Protein AF-0000000083537282 (afdb_homodimer)

Solvent-accessible surface area (backbone atoms only — not comparable to full-atom values): 18555 Å² total; per-residue (Å²): 120,78,73,76,66,50,72,68,51,48,51,35,43,51,53,43,46,56,56,49,37,54,51,20,60,74,69,74,42,78,67,77,49,72,68,58,45,45,34,43,20,57,70,40,77,52,33,46,69,57,18,50,50,50,50,49,52,44,50,47,52,28,53,74,56,56,56,54,90,79,56,66,87,36,84,69,35,27,59,53,53,69,63,57,29,55,40,71,52,93,58,56,48,97,81,43,15,37,31,38,39,36,37,34,52,67,39,46,62,89,80,44,60,66,57,48,53,51,33,39,52,51,54,53,48,53,58,50,45,66,36,68,56,18,35,50,26,4,35,30,38,33,42,34,32,43,73,12,51,65,74,29,61,52,66,69,58,56,50,51,51,51,48,51,43,61,68,38,28,47,67,51,27,21,78,106,120,79,70,79,65,49,72,69,51,48,50,35,43,50,52,42,46,55,57,49,37,54,51,21,60,73,67,73,41,78,68,77,50,72,68,58,46,45,33,43,19,57,70,40,78,53,33,46,69,58,19,52,49,50,49,49,52,42,50,48,52,28,53,76,55,57,56,56,90,81,56,66,86,37,84,66,36,26,60,52,51,68,64,58,29,55,41,71,52,95,58,56,48,95,80,44,15,36,32,36,39,36,36,34,52,67,38,44,64,89,80,45,61,66,56,48,53,50,32,38,50,50,54,52,50,54,56,49,44,66,36,67,56,20,35,51,26,4,36,31,39,34,41,33,31,43,71,13,51,65,72,29,62,52,67,67,57,54,50,50,51,51,49,52,43,60,67,37,29,48,68,52,27,21,78,109

Organism: Scyliorhinus torazame (NCBI:txid75743)

pLDDT: mean 85.45, std 10.76, range [35.72, 96.06]

Sequence (352 aa):
MAAELTAEEEQATKQFLEEINKWTTQHGVSPLSWNAAVKFLMARKFDVYRAIELFYCYRDTRLKEGIVRLKPHEEPLRSELLSGKFTILSVRDPSGASIALFTAKLHQPNKTLQHVVLQALFYLLDQAIESFETQRNGLVFIYDMGGSAYTNFEYDLSKKILHLLKVGHTLFTSHAMAAELTAEEEQATKQFLEEINKWTTQHGVSPLSWNAAVKFLMARKFDVYRAIELFYCYRDTRLKEGIVRLKPHEEPLRSELLSGKFTILSVRDPSGASIALFTAKLHQPNKTLQHVVLQALFYLLDQAIESFETQRNGLVFIYDMGGSAYTNFEYDLSKKILHLLKVGHTLFTSHA

Radius of gyration: 22.57 Å; Cα contacts (8 Å, |Δi|>4): 546; chains: 2; bounding box: 44×64×50 Å

Secondary structure (DSSP, 8-state):
------HHHHHHHHHHHHHHHHHHHHHT-PPPPHHHHHHHHHHTTT-HHHHHHHHHHHHHHHHHTT-SS--TTSTTHHHHHHTSSEEEEEEE-TT--EEEEEEGGG--TTTS-HHHHHHHHHHHHHHHHHSHHHHHH-EEEEEE-TT--GGG--HHHHHHHHHHHHHHHHHHS---/------HHHHHHHHHHHHHHHHHHHHHT-PPPPHHHHHHHHHHTTT-HHHHHHHHHHHHHHHHHTT-SS--TTSTTHHHHHHTSSEEEEEEE-TT--EEEEEEGGG--TTTS-HHHHHHHHHHHHHHHHHSHHHHHH-EEEEEE-TT--GGG--HHHHHHHHHHHHHHHHHHS---

Near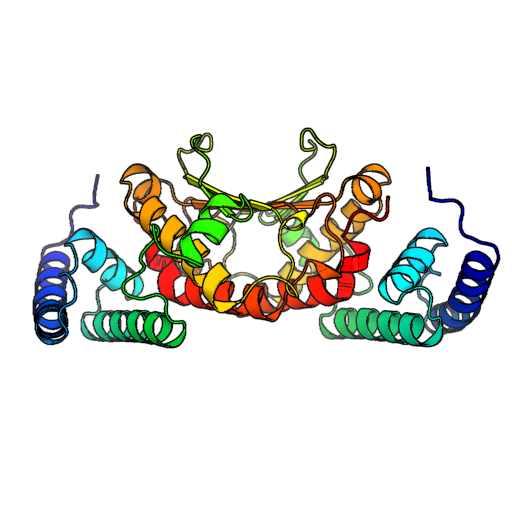est PDB structures (foldseek):
  3hx3-assembly1_A  TM=7.418E-01  e=5.927E-07  Homo sapiens
  3w67-assembly1_B  TM=7.260E-01  e=9.839E-07  Mus musculus
  1r5l-assembly1_A  TM=7.139E-01  e=5.927E-07  Homo sapiens
  1oiz-assembly2_B  TM=7.272E-01  e=1.633E-06  Homo sapiens
  6zpd-assembly1_A  TM=7.451E-01  e=1.321E-04  Homo sapiens

Structure (mmCIF, N/CA/C/O backbone):
data_AF-0000000083537282-model_v1
#
loop_
_entity.id
_entity.type
_entity.pdbx_description
1 polymer 'CRAL-TRIO domain-containing protein'
#
loop_
_atom_site.group_PDB
_atom_site.id
_atom_site.type_symbol
_atom_site.label_atom_id
_atom_site.label_alt_id
_atom_site.label_comp_id
_atom_site.label_asym_id
_atom_site.label_entity_id
_atom_site.label_seq_id
_atom_site.pdbx_PDB_ins_code
_atom_site.Cartn_x
_atom_site.Cartn_y
_atom_site.Cartn_z
_atom_site.occupancy
_atom_site.B_iso_or_equiv
_atom_site.auth_seq_id
_atom_site.auth_comp_id
_atom_site.auth_asym_id
_atom_site.auth_atom_id
_atom_site.pdbx_PDB_model_num
ATOM 1 N N . MET A 1 1 ? 5.781 -14.031 -26.156 1 35.72 1 MET A N 1
ATOM 2 C CA . MET A 1 1 ? 6.238 -15.406 -26.344 1 35.72 1 MET A CA 1
ATOM 3 C C . MET A 1 1 ? 6.992 -15.898 -25.109 1 35.72 1 MET A C 1
ATOM 5 O O . MET A 1 1 ? 7.793 -15.164 -24.531 1 35.72 1 MET A O 1
ATOM 9 N N . ALA A 1 2 ? 6.348 -16.797 -24.312 1 47.56 2 ALA A N 1
ATOM 10 C CA . ALA A 1 2 ? 6.98 -17.422 -23.156 1 47.56 2 ALA A CA 1
ATOM 11 C C . ALA A 1 2 ? 8.469 -17.656 -23.406 1 47.56 2 ALA A C 1
ATOM 13 O O . ALA A 1 2 ? 8.852 -18.219 -24.438 1 47.56 2 ALA A O 1
ATOM 14 N N . ALA A 1 3 ? 9.305 -16.859 -23.109 1 51.12 3 ALA A N 1
ATOM 15 C CA . ALA A 1 3 ? 10.695 -17.25 -23.328 1 51.12 3 ALA A CA 1
ATOM 16 C C . ALA A 1 3 ? 10.844 -18.766 -23.266 1 51.12 3 ALA A C 1
ATOM 18 O O . ALA A 1 3 ? 10.211 -19.422 -22.438 1 51.12 3 ALA A O 1
ATOM 19 N N . GLU A 1 4 ? 11.086 -19.297 -24.312 1 66.75 4 GLU A N 1
ATOM 20 C CA . GLU A 1 4 ? 11.383 -20.719 -24.484 1 66.75 4 GLU A CA 1
ATOM 21 C C . GLU A 1 4 ? 12.289 -21.234 -23.359 1 66.75 4 GLU A C 1
ATOM 23 O O . GLU A 1 4 ? 13.383 -20.703 -23.156 1 66.75 4 GLU A O 1
ATOM 28 N N . LEU A 1 5 ? 11.641 -21.844 -22.312 1 82.75 5 LEU A N 1
ATOM 29 C CA . LEU A 1 5 ? 12.406 -22.453 -21.219 1 82.75 5 LEU A CA 1
ATOM 30 C C . LEU A 1 5 ? 13.539 -23.312 -21.766 1 82.75 5 LEU A C 1
ATOM 32 O O . LEU A 1 5 ? 13.398 -23.953 -22.828 1 82.75 5 LEU A O 1
ATOM 36 N N . THR A 1 6 ? 14.664 -23.062 -21.219 1 90.5 6 THR A N 1
ATOM 37 C CA . THR A 1 6 ? 15.75 -23.984 -21.531 1 90.5 6 THR A CA 1
ATOM 38 C C . THR A 1 6 ? 15.391 -25.406 -21.109 1 90.5 6 THR A C 1
ATOM 40 O O . THR A 1 6 ? 14.406 -25.609 -20.391 1 90.5 6 THR A O 1
ATOM 43 N N . ALA A 1 7 ? 16.062 -26.312 -21.656 1 92.25 7 ALA A N 1
ATOM 44 C CA . ALA A 1 7 ? 15.844 -27.719 -21.281 1 92.25 7 ALA A CA 1
ATOM 45 C C . ALA A 1 7 ? 15.961 -27.922 -19.781 1 92.25 7 ALA A C 1
ATOM 47 O O . ALA A 1 7 ? 15.195 -28.672 -19.188 1 92.25 7 ALA A O 1
ATOM 48 N N . GLU A 1 8 ? 16.922 -27.234 -19.188 1 93.06 8 GLU A N 1
ATOM 49 C CA . GLU A 1 8 ? 17.125 -27.328 -17.734 1 93.06 8 GLU A CA 1
ATOM 50 C C . GLU A 1 8 ? 15.953 -26.734 -16.969 1 93.06 8 GLU A C 1
ATOM 52 O O . GLU A 1 8 ? 15.523 -27.297 -15.953 1 93.06 8 GLU A O 1
ATOM 57 N N . GLU A 1 9 ? 15.43 -25.719 -17.5 1 93.5 9 GLU A N 1
ATOM 58 C CA . GLU A 1 9 ? 14.297 -25.062 -16.859 1 93.5 9 GLU A CA 1
ATOM 59 C C . GLU A 1 9 ? 13.023 -25.891 -17 1 93.5 9 GLU A C 1
ATOM 61 O O . GLU A 1 9 ? 12.211 -25.938 -16.078 1 93.5 9 GLU A O 1
ATOM 66 N N . GLU A 1 10 ? 12.906 -26.5 -18.094 1 94.94 10 GLU A N 1
ATOM 67 C CA . GLU A 1 10 ? 11.766 -27.375 -18.297 1 94.94 10 GLU A CA 1
ATOM 68 C C . GLU A 1 10 ? 11.805 -28.562 -17.328 1 94.94 10 GLU A C 1
ATOM 70 O O . GLU A 1 10 ? 10.773 -28.969 -16.781 1 94.94 10 GLU A O 1
ATOM 75 N N . GLN A 1 11 ? 12.977 -29.062 -17.234 1 95.38 11 GLN A N 1
ATOM 76 C CA . GLN A 1 11 ? 13.148 -30.172 -16.312 1 95.38 11 GLN A CA 1
ATOM 77 C C . GLN A 1 11 ? 12.867 -29.75 -14.867 1 95.38 11 GLN A C 1
ATOM 79 O O . GLN A 1 11 ? 12.266 -30.516 -14.102 1 95.38 11 GLN A O 1
ATOM 84 N N . ALA A 1 12 ? 13.336 -28.688 -14.508 1 95.69 12 ALA A N 1
ATOM 85 C CA . ALA A 1 12 ? 13.07 -28.156 -13.172 1 95.69 12 ALA A CA 1
ATOM 86 C C . ALA A 1 12 ? 11.57 -27.984 -12.93 1 95.69 12 ALA A C 1
ATOM 88 O O . ALA A 1 12 ? 11.078 -28.281 -11.844 1 95.69 12 ALA A O 1
ATOM 89 N N . THR A 1 13 ? 10.891 -27.547 -13.93 1 94.94 13 THR A N 1
ATOM 90 C CA . THR A 1 13 ? 9.445 -27.344 -13.828 1 94.94 13 THR A CA 1
ATOM 91 C C . THR A 1 13 ? 8.719 -28.672 -13.617 1 94.94 13 THR A C 1
ATOM 93 O O . THR A 1 13 ? 7.801 -28.75 -12.805 1 94.94 13 THR A O 1
ATOM 96 N N . LYS A 1 14 ? 9.164 -29.625 -14.328 1 95 14 LYS A N 1
ATOM 97 C CA . LYS A 1 14 ? 8.578 -30.953 -14.18 1 95 14 LYS A CA 1
ATOM 98 C C . LYS A 1 14 ? 8.789 -31.5 -12.773 1 95 14 LYS A C 1
ATOM 100 O O . LYS A 1 14 ? 7.871 -32.062 -12.164 1 95 14 LYS A O 1
ATOM 105 N N . GLN A 1 15 ? 9.969 -31.297 -12.336 1 95.19 15 GLN A N 1
ATOM 106 C CA . GLN A 1 15 ? 10.297 -31.781 -11 1 95.19 15 GLN A CA 1
ATOM 107 C C . GLN A 1 15 ? 9.477 -31.047 -9.938 1 95.19 15 GLN A C 1
ATOM 109 O O . GLN A 1 15 ? 9 -31.656 -8.984 1 95.19 15 GLN A O 1
ATOM 114 N N . PHE A 1 16 ? 9.438 -29.781 -10.031 1 95.44 16 PHE A N 1
ATOM 115 C CA . PHE A 1 16 ? 8.641 -28.969 -9.125 1 95.44 16 PHE A CA 1
ATOM 116 C C . PHE A 1 16 ? 7.195 -29.438 -9.094 1 95.44 16 PHE A C 1
ATOM 118 O O . PHE A 1 16 ? 6.633 -29.672 -8.023 1 95.44 16 PHE A O 1
ATOM 125 N N . LEU A 1 17 ? 6.625 -29.672 -10.258 1 94.12 17 LEU A N 1
ATOM 126 C CA . LEU A 1 17 ? 5.223 -30.062 -10.367 1 94.12 17 LEU A CA 1
ATOM 127 C C . LEU A 1 17 ? 5.004 -31.469 -9.789 1 94.12 17 LEU A C 1
ATOM 129 O O . LEU A 1 17 ? 3.969 -31.719 -9.172 1 94.12 17 LEU A O 1
ATOM 133 N N . GLU A 1 18 ? 5.922 -32.281 -10.086 1 92.06 18 GLU A N 1
ATOM 134 C CA . GLU A 1 18 ? 5.816 -33.625 -9.547 1 92.06 18 GLU A CA 1
ATOM 135 C C . GLU A 1 18 ? 5.738 -33.594 -8.023 1 92.06 18 GLU A C 1
ATOM 137 O O . GLU A 1 18 ? 4.934 -34.312 -7.426 1 92.06 18 GLU A O 1
ATOM 142 N N . GLU A 1 19 ? 6.523 -32.812 -7.402 1 90.69 19 GLU A N 1
ATOM 143 C CA . GLU A 1 19 ? 6.555 -32.75 -5.945 1 90.69 19 GLU A CA 1
ATOM 144 C C . GLU A 1 19 ? 5.301 -32.062 -5.402 1 90.69 19 GLU A C 1
ATOM 146 O O . GLU A 1 19 ? 4.695 -32.562 -4.441 1 90.69 19 GLU A O 1
ATOM 151 N N . ILE A 1 20 ? 4.957 -31 -5.984 1 90.12 20 ILE A N 1
ATOM 152 C CA . ILE A 1 20 ? 3.842 -30.188 -5.496 1 90.12 20 ILE A CA 1
ATOM 153 C C . ILE A 1 20 ? 2.529 -30.938 -5.734 1 90.12 20 ILE A C 1
ATOM 155 O O . ILE A 1 20 ? 1.625 -30.891 -4.898 1 90.12 20 ILE A O 1
ATOM 159 N N . ASN A 1 21 ? 2.455 -31.578 -6.863 1 86.19 21 ASN A N 1
ATOM 160 C CA . ASN A 1 21 ? 1.202 -32.25 -7.18 1 86.19 21 ASN A CA 1
ATOM 161 C C . ASN A 1 21 ? 0.986 -33.469 -6.301 1 86.19 21 ASN A C 1
ATOM 163 O O . ASN A 1 21 ? -0.153 -33.875 -6.051 1 86.19 21 ASN A O 1
ATOM 167 N N . LYS A 1 22 ? 2.035 -34 -5.875 1 84.12 22 LYS A N 1
ATOM 168 C CA . LYS A 1 22 ? 1.894 -35.031 -4.844 1 84.12 22 LYS A CA 1
ATOM 169 C C . LYS A 1 22 ? 1.232 -34.469 -3.594 1 84.12 22 LYS A C 1
ATOM 171 O O . LYS A 1 22 ? 0.336 -35.094 -3.02 1 84.12 22 LYS A O 1
ATOM 176 N N . TRP A 1 23 ? 1.657 -33.344 -3.248 1 79.12 23 TRP A N 1
ATOM 177 C CA . TRP A 1 23 ? 1.137 -32.656 -2.068 1 79.12 23 TRP A CA 1
ATOM 178 C C . TRP A 1 23 ? -0.307 -32.219 -2.285 1 79.12 23 TRP A C 1
ATOM 180 O O . TRP A 1 23 ? -1.156 -32.406 -1.408 1 79.12 23 TRP A O 1
ATOM 190 N N . THR A 1 24 ? -0.583 -31.625 -3.438 1 78.19 24 THR A N 1
ATOM 191 C CA . THR A 1 24 ? -1.919 -31.109 -3.713 1 78.19 24 THR A CA 1
ATOM 192 C C . THR A 1 24 ? -2.941 -32.25 -3.756 1 78.19 24 THR A C 1
ATOM 194 O O . THR A 1 24 ? -4.066 -32.094 -3.279 1 78.19 24 THR A O 1
ATOM 197 N N . THR A 1 25 ? -2.596 -33.312 -4.309 1 75.75 25 THR A N 1
ATOM 198 C CA . THR A 1 25 ? -3.473 -34.469 -4.336 1 75.75 25 THR A CA 1
ATOM 199 C C . THR A 1 25 ? -3.77 -34.969 -2.924 1 75.75 25 THR A C 1
ATOM 201 O O . THR A 1 25 ? -4.922 -35.25 -2.592 1 75.75 25 THR A O 1
ATOM 204 N N . GLN A 1 26 ? -2.83 -34.938 -2.135 1 76.44 26 GLN A N 1
ATOM 205 C CA . GLN A 1 26 ? -2.98 -35.406 -0.761 1 76.44 26 GLN A CA 1
ATOM 206 C C . GLN A 1 26 ? -3.879 -34.5 0.045 1 76.44 26 GLN A C 1
ATOM 208 O O . GLN A 1 26 ? -4.59 -34.938 0.948 1 76.44 26 GLN A O 1
ATOM 213 N N . HIS A 1 27 ? -3.895 -33.281 -0.285 1 70.19 27 HIS A N 1
ATOM 214 C CA . HIS A 1 27 ? -4.609 -32.312 0.514 1 70.19 27 HIS A CA 1
ATOM 215 C C . HIS A 1 27 ? -5.891 -31.844 -0.182 1 70.19 27 HIS A C 1
ATOM 217 O O . HIS A 1 27 ? -6.566 -30.922 0.281 1 70.19 27 HIS A O 1
ATOM 223 N N . GLY A 1 28 ? -6.172 -32.469 -1.278 1 66.31 28 GLY A N 1
ATOM 224 C CA . GLY A 1 28 ? -7.422 -32.188 -1.962 1 66.31 28 GLY A CA 1
ATOM 225 C C . GLY A 1 28 ? -7.449 -30.828 -2.615 1 66.31 28 GLY A C 1
ATOM 226 O O . GLY A 1 28 ? -8.477 -30.156 -2.617 1 66.31 28 GLY A O 1
ATOM 227 N N . VAL A 1 29 ? -6.285 -30.328 -2.979 1 68.62 29 VAL A N 1
ATOM 228 C CA . VAL A 1 29 ? -6.188 -29.031 -3.652 1 68.62 29 VAL A CA 1
ATOM 229 C C . VAL A 1 29 ? -5.887 -29.25 -5.133 1 68.62 29 VAL A C 1
ATOM 231 O O . VAL A 1 29 ? -5.332 -30.281 -5.52 1 68.62 29 VAL A O 1
ATOM 234 N N . SER A 1 30 ? -6.348 -28.359 -5.941 1 71.62 30 SER A N 1
ATOM 235 C CA . SER A 1 30 ? -6.137 -28.453 -7.383 1 71.62 30 SER A CA 1
ATOM 236 C C . SER A 1 30 ? -4.652 -28.359 -7.73 1 71.62 30 SER A C 1
ATOM 238 O O . SER A 1 30 ? -3.908 -27.594 -7.109 1 71.62 30 SER A O 1
ATOM 240 N N . PRO A 1 31 ? -4.324 -29.234 -8.695 1 78.38 31 PRO A N 1
ATOM 241 C CA . PRO A 1 31 ? -2.926 -29.203 -9.133 1 78.38 31 PRO A CA 1
ATOM 242 C C . PRO A 1 31 ? -2.52 -27.828 -9.688 1 78.38 31 PRO A C 1
ATOM 244 O O . PRO A 1 31 ? -3.377 -27.062 -10.117 1 78.38 31 PRO A O 1
ATOM 247 N N . LEU A 1 32 ? -1.252 -27.547 -9.594 1 80.88 32 LEU A N 1
ATOM 248 C CA . LEU A 1 32 ? -0.715 -26.297 -10.109 1 80.88 32 LEU A CA 1
ATOM 249 C C . LEU A 1 32 ? -0.522 -26.375 -11.625 1 80.88 32 LEU A C 1
ATOM 251 O O . LEU A 1 32 ? -0.113 -27.406 -12.148 1 80.88 32 LEU A O 1
ATOM 255 N N . SER A 1 33 ? -0.884 -25.359 -12.281 1 80.25 33 SER A N 1
ATOM 256 C CA . SER A 1 33 ? -0.626 -25.297 -13.711 1 80.25 33 SER A CA 1
ATOM 257 C C . SER A 1 33 ? 0.862 -25.141 -14 1 80.25 33 SER A C 1
ATOM 259 O O . SER A 1 33 ? 1.632 -24.75 -13.117 1 80.25 33 SER A O 1
ATOM 261 N N . TRP A 1 34 ? 1.218 -25.516 -15.281 1 85.31 34 TRP A N 1
ATOM 262 C CA . TRP A 1 34 ? 2.598 -25.359 -15.727 1 85.31 34 TRP A CA 1
ATOM 263 C C . TRP A 1 34 ? 3.049 -23.906 -15.586 1 85.31 34 TRP A C 1
ATOM 265 O O . TRP A 1 34 ? 4.133 -23.641 -15.062 1 85.31 34 TRP A O 1
ATOM 275 N N . ASN A 1 35 ? 2.186 -23.031 -15.922 1 78.12 35 ASN A N 1
ATOM 276 C CA . ASN A 1 35 ? 2.525 -21.609 -15.891 1 78.12 35 ASN A CA 1
ATOM 277 C C . ASN A 1 35 ? 2.717 -21.109 -14.461 1 78.12 35 ASN A C 1
ATOM 279 O O . ASN A 1 35 ? 3.621 -20.328 -14.188 1 78.12 35 ASN A O 1
ATOM 283 N N . ALA A 1 36 ? 1.892 -21.547 -13.633 1 78.94 36 ALA A N 1
ATOM 284 C CA . ALA A 1 36 ? 2.031 -21.172 -12.227 1 78.94 36 ALA A CA 1
ATOM 285 C C . ALA A 1 36 ? 3.336 -21.703 -11.648 1 78.94 36 ALA A C 1
ATOM 287 O O . ALA A 1 36 ? 4.023 -21 -10.898 1 78.94 36 ALA A O 1
ATOM 288 N N . ALA A 1 37 ? 3.596 -22.875 -12.031 1 86.75 37 ALA A N 1
ATOM 289 C CA . ALA A 1 37 ? 4.832 -23.5 -11.562 1 86.75 37 ALA A CA 1
ATOM 290 C C . ALA A 1 37 ? 6.051 -22.703 -12.008 1 86.75 37 ALA A C 1
ATOM 292 O O . ALA A 1 37 ? 6.961 -22.453 -11.211 1 86.75 37 ALA A O 1
ATOM 293 N N . VAL A 1 38 ? 6.012 -22.312 -13.203 1 84.12 38 VAL A N 1
ATOM 294 C CA . VAL A 1 38 ? 7.129 -21.562 -13.773 1 84.12 38 VAL A CA 1
ATOM 295 C C . VAL A 1 38 ? 7.316 -20.25 -13.016 1 84.12 38 VAL A C 1
ATOM 297 O O . VAL A 1 38 ? 8.445 -19.812 -12.797 1 84.12 38 VAL A O 1
ATOM 300 N N . LYS A 1 39 ? 6.332 -19.719 -12.523 1 78.06 39 LYS A N 1
ATOM 301 C CA . LYS A 1 39 ? 6.418 -18.453 -11.805 1 78.06 39 LYS A CA 1
ATOM 302 C C . LYS A 1 39 ? 7.133 -18.625 -10.469 1 78.06 39 LYS A C 1
ATOM 304 O O . LYS A 1 39 ? 7.965 -17.797 -10.086 1 78.06 39 LYS A O 1
ATOM 309 N N . PHE A 1 40 ? 6.789 -19.625 -9.797 1 83.19 40 PHE A N 1
ATOM 310 C CA . PHE A 1 40 ? 7.473 -19.906 -8.539 1 83.19 40 PHE A CA 1
ATOM 311 C C . PHE A 1 40 ? 8.953 -20.188 -8.773 1 83.19 40 PHE A C 1
ATOM 313 O O . PHE A 1 40 ? 9.797 -19.75 -7.992 1 83.19 40 PHE A O 1
ATOM 320 N N . LEU A 1 41 ? 9.172 -20.875 -9.859 1 87.12 41 LEU A N 1
ATOM 321 C CA . LEU A 1 41 ? 10.555 -21.25 -10.156 1 87.12 41 LEU A CA 1
ATOM 322 C C . LEU A 1 41 ? 11.352 -20.016 -10.578 1 87.12 41 LEU A C 1
ATOM 324 O O . LEU A 1 41 ? 12.508 -19.844 -10.164 1 87.12 41 LEU A O 1
ATOM 328 N N . MET A 1 42 ? 10.766 -19.219 -11.281 1 80.75 42 MET A N 1
ATOM 329 C CA . MET A 1 42 ? 11.438 -18 -11.734 1 80.75 42 MET A CA 1
ATOM 330 C C . MET A 1 42 ? 11.812 -17.109 -10.555 1 80.75 42 MET A C 1
ATOM 332 O O . MET A 1 42 ? 12.859 -16.469 -10.562 1 80.75 42 MET A O 1
ATOM 336 N N . ALA A 1 43 ? 10.938 -17.109 -9.625 1 76.94 43 ALA A N 1
ATOM 337 C CA . ALA A 1 43 ? 11.156 -16.281 -8.438 1 76.94 43 ALA A CA 1
ATOM 338 C C . ALA A 1 43 ? 12.383 -16.75 -7.664 1 76.94 43 ALA A C 1
ATOM 340 O O . ALA A 1 43 ? 12.938 -16 -6.859 1 76.94 43 ALA A O 1
ATOM 341 N N . ARG A 1 44 ? 12.711 -17.938 -7.902 1 80.81 44 ARG A N 1
ATOM 342 C CA . ARG A 1 44 ? 13.852 -18.516 -7.188 1 80.81 44 ARG A CA 1
ATOM 343 C C . ARG A 1 44 ? 14.914 -19 -8.164 1 80.81 44 ARG A C 1
ATOM 345 O O . ARG A 1 44 ? 15.586 -20 -7.898 1 80.81 44 ARG A O 1
ATOM 352 N N . LYS A 1 45 ? 14.945 -18.297 -9.32 1 82.81 45 LYS A N 1
ATOM 353 C CA . LYS A 1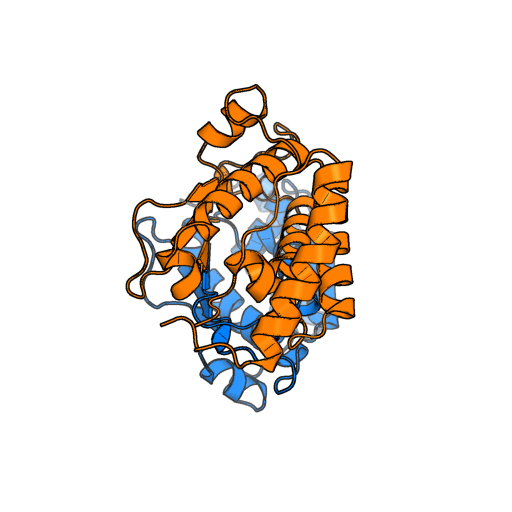 45 ? 15.953 -18.578 -10.344 1 82.81 45 LYS A CA 1
ATOM 354 C C . LYS A 1 45 ? 15.961 -20.047 -10.719 1 82.81 45 LYS A C 1
ATOM 356 O O . LYS A 1 45 ? 17.031 -20.641 -10.898 1 82.81 45 LYS A O 1
ATOM 361 N N . PHE A 1 46 ? 14.875 -20.719 -10.609 1 90.44 46 PHE A N 1
ATOM 362 C CA . PHE A 1 46 ? 14.594 -22.094 -11.023 1 90.44 46 PHE A CA 1
ATOM 363 C C . PHE A 1 46 ? 15.297 -23.078 -10.109 1 90.44 46 PHE A C 1
ATOM 365 O O . PHE A 1 46 ? 15.625 -24.203 -10.531 1 90.44 46 PHE A O 1
ATOM 372 N N . ASP A 1 47 ? 15.547 -22.641 -8.945 1 92.5 47 ASP A N 1
ATOM 373 C CA . ASP A 1 47 ? 15.914 -23.578 -7.883 1 92.5 47 ASP A CA 1
ATOM 374 C C . ASP A 1 47 ? 14.68 -24.312 -7.355 1 92.5 47 ASP A C 1
ATOM 376 O O . ASP A 1 47 ? 13.859 -23.719 -6.641 1 92.5 47 ASP A O 1
ATOM 380 N N . VAL A 1 48 ? 14.633 -25.594 -7.609 1 94.88 48 VAL A N 1
ATOM 381 C CA . VAL A 1 48 ? 13.43 -26.359 -7.348 1 94.88 48 VAL A CA 1
ATOM 382 C C . VAL A 1 48 ? 13.141 -26.391 -5.852 1 94.88 48 VAL A C 1
ATOM 384 O O . VAL A 1 48 ? 12 -26.172 -5.426 1 94.88 48 VAL A O 1
ATOM 387 N N . TYR A 1 49 ? 14.102 -26.578 -5.051 1 94 49 TYR A N 1
ATOM 388 C CA . TYR A 1 49 ? 13.922 -26.672 -3.604 1 94 49 TYR A CA 1
ATOM 389 C C . TYR A 1 49 ? 13.422 -25.359 -3.035 1 94 49 TYR A C 1
ATOM 391 O O . TYR A 1 49 ? 12.477 -25.328 -2.242 1 94 49 TYR A O 1
ATOM 399 N N . ARG A 1 50 ? 13.984 -24.312 -3.488 1 90.38 50 ARG A N 1
ATOM 400 C CA . ARG A 1 50 ? 13.578 -22.984 -3.004 1 90.38 50 ARG A CA 1
ATOM 401 C C . ARG A 1 50 ? 12.18 -22.625 -3.496 1 90.38 50 ARG A C 1
ATOM 403 O O . ARG A 1 50 ? 11.414 -21.969 -2.787 1 90.38 50 ARG A O 1
ATOM 410 N N . ALA A 1 51 ? 11.969 -23.047 -4.668 1 90 51 ALA A N 1
ATOM 411 C CA . ALA A 1 51 ? 10.648 -22.797 -5.223 1 90 51 ALA A CA 1
ATOM 412 C C . ALA A 1 51 ? 9.57 -23.562 -4.461 1 90 51 ALA A C 1
ATOM 414 O O . ALA A 1 51 ? 8.477 -23.047 -4.234 1 90 51 ALA A O 1
ATOM 415 N N . ILE A 1 52 ? 9.898 -24.75 -4.082 1 91.06 52 ILE A N 1
ATOM 416 C CA . ILE A 1 52 ? 8.969 -25.562 -3.303 1 91.06 52 ILE A CA 1
ATOM 417 C C . ILE A 1 52 ? 8.711 -24.906 -1.951 1 91.06 52 ILE A C 1
ATOM 419 O O . ILE A 1 52 ? 7.57 -24.797 -1.506 1 91.06 52 ILE A O 1
ATOM 423 N N . GLU A 1 53 ? 9.703 -24.406 -1.392 1 89.94 53 GLU A N 1
ATOM 424 C CA . GLU A 1 53 ? 9.57 -23.703 -0.118 1 89.94 53 GLU A CA 1
ATOM 425 C C . GLU A 1 53 ? 8.688 -22.469 -0.26 1 89.94 53 GLU A C 1
ATOM 427 O O . GLU A 1 53 ? 7.863 -22.188 0.613 1 89.94 53 GLU A O 1
ATOM 432 N N . LEU A 1 54 ? 8.969 -21.797 -1.322 1 84.5 54 LEU A N 1
ATOM 433 C CA . LEU A 1 54 ? 8.172 -20.594 -1.577 1 84.5 54 LEU A CA 1
ATOM 434 C C . LEU A 1 54 ? 6.699 -20.953 -1.737 1 84.5 54 LEU A C 1
ATOM 436 O O . LEU A 1 54 ? 5.824 -20.25 -1.221 1 84.5 54 LEU A O 1
ATOM 440 N N . PHE A 1 55 ? 6.449 -22.016 -2.381 1 86.44 55 PHE A N 1
ATOM 441 C CA . PHE A 1 55 ? 5.074 -22.453 -2.59 1 86.44 55 PHE A CA 1
ATOM 442 C C . PHE A 1 55 ? 4.406 -22.797 -1.263 1 86.44 55 PHE A C 1
ATOM 444 O O . PHE A 1 55 ? 3.27 -22.391 -1.014 1 86.44 55 PHE A O 1
ATOM 451 N N . TYR A 1 56 ? 5.078 -23.453 -0.464 1 86.69 56 TYR A N 1
ATOM 452 C CA . TYR A 1 56 ? 4.512 -23.828 0.827 1 86.69 56 TYR A CA 1
ATOM 453 C C . TYR A 1 56 ? 4.27 -22.594 1.694 1 86.69 56 TYR A C 1
ATOM 455 O O . TYR A 1 56 ? 3.26 -22.516 2.396 1 86.69 56 TYR A O 1
ATOM 463 N N . CYS A 1 57 ? 5.211 -21.734 1.678 1 84.38 57 CYS A N 1
ATOM 464 C CA . CYS A 1 57 ? 5.039 -20.484 2.416 1 84.38 57 CYS A CA 1
ATOM 465 C C . CYS A 1 57 ? 3.812 -19.719 1.926 1 84.38 57 CYS A C 1
ATOM 467 O O . CYS A 1 57 ? 3.027 -19.219 2.73 1 84.38 57 CYS A O 1
ATOM 469 N N . TYR A 1 58 ? 3.752 -19.719 0.727 1 82.5 58 TYR A N 1
ATOM 470 C CA . TYR A 1 58 ? 2.613 -19.062 0.098 1 82.5 58 TYR A CA 1
ATOM 471 C C . TYR A 1 58 ? 1.303 -19.719 0.523 1 82.5 58 TYR A C 1
ATOM 473 O O . TYR A 1 58 ? 0.366 -19.031 0.937 1 82.5 58 TYR A O 1
ATOM 481 N N . ARG A 1 59 ? 1.272 -20.938 0.463 1 83.62 59 ARG A N 1
ATOM 482 C CA . ARG A 1 59 ? 0.062 -21.672 0.812 1 83.62 59 ARG A CA 1
ATOM 483 C C . ARG A 1 59 ? -0.247 -21.547 2.299 1 83.62 59 ARG A C 1
ATOM 485 O O . ARG A 1 59 ? -1.408 -21.406 2.688 1 83.62 59 ARG A O 1
ATOM 492 N N . ASP A 1 60 ? 0.742 -21.625 3.076 1 86.19 60 ASP A N 1
ATOM 493 C CA . ASP A 1 60 ? 0.567 -21.5 4.52 1 86.19 60 ASP A CA 1
ATOM 494 C C . ASP A 1 60 ? -0.008 -20.141 4.891 1 86.19 60 ASP A C 1
ATOM 496 O O . ASP A 1 60 ? -0.872 -20.031 5.762 1 86.19 60 ASP A O 1
ATOM 500 N N . THR A 1 61 ? 0.523 -19.156 4.301 1 83.88 61 THR A N 1
ATOM 501 C CA . THR A 1 61 ? 0.041 -17.812 4.57 1 83.88 61 THR A CA 1
ATOM 502 C C . THR A 1 61 ? -1.429 -17.672 4.184 1 83.88 61 THR A C 1
ATOM 504 O O . THR A 1 61 ? -2.215 -17.062 4.91 1 83.88 61 THR A O 1
ATOM 507 N N . ARG A 1 62 ? -1.774 -18.219 3.109 1 85.5 62 ARG A N 1
ATOM 508 C CA . ARG A 1 62 ? -3.166 -18.188 2.672 1 85.5 62 ARG A CA 1
ATOM 509 C C . ARG A 1 62 ? -4.062 -18.953 3.639 1 85.5 62 ARG A C 1
ATOM 511 O O . ARG A 1 62 ? -5.172 -18.516 3.947 1 85.5 62 ARG A O 1
ATOM 518 N N . LEU A 1 63 ? -3.512 -20.031 4.094 1 86.44 63 LEU A N 1
ATOM 519 C CA . LEU A 1 63 ? -4.262 -20.844 5.055 1 86.44 63 LEU A CA 1
ATOM 520 C C . LEU A 1 63 ? -4.453 -20.078 6.363 1 86.44 63 LEU A C 1
ATOM 522 O O . LEU A 1 63 ? -5.555 -20.047 6.914 1 86.44 63 LEU A O 1
ATOM 526 N N . LYS A 1 64 ? -3.439 -19.484 6.777 1 87.56 64 LYS A N 1
ATOM 527 C CA . LYS A 1 64 ? -3.477 -18.719 8.023 1 87.56 64 LYS A CA 1
ATOM 528 C C . LYS A 1 64 ? -4.484 -17.578 7.938 1 87.56 64 LYS A C 1
ATOM 530 O O . LYS A 1 64 ? -5.164 -17.281 8.922 1 87.56 64 LYS A O 1
ATOM 535 N N . GLU A 1 65 ? -4.602 -17.031 6.781 1 85.81 65 GLU A N 1
ATOM 536 C CA . GLU A 1 65 ? -5.484 -15.875 6.605 1 85.81 65 GLU A CA 1
ATOM 537 C C . GLU A 1 65 ? -6.871 -16.312 6.141 1 85.81 65 GLU A C 1
ATOM 539 O O . GLU A 1 65 ? -7.75 -15.469 5.93 1 85.81 65 GLU A O 1
ATOM 544 N N . GLY A 1 66 ? -6.988 -17.594 5.992 1 85.69 66 GLY A N 1
ATOM 545 C CA . GLY A 1 66 ? -8.281 -18.125 5.602 1 85.69 66 GLY A CA 1
ATOM 546 C C . GLY A 1 66 ? -8.617 -17.875 4.145 1 85.69 66 GLY A C 1
ATOM 547 O O . GLY A 1 66 ? -9.789 -17.766 3.777 1 85.69 66 GLY A O 1
ATOM 548 N N . ILE A 1 67 ? -7.652 -17.656 3.35 1 88.44 67 ILE A N 1
ATOM 549 C CA . ILE A 1 67 ? -7.84 -17.422 1.923 1 88.44 67 ILE A CA 1
ATOM 550 C C . ILE A 1 67 ? -7.766 -18.75 1.169 1 88.44 67 ILE A C 1
ATOM 552 O O . ILE A 1 67 ? -6.906 -18.938 0.302 1 88.44 67 ILE A O 1
ATOM 556 N N . VAL A 1 68 ? -8.523 -19.672 1.583 1 83 68 VAL A N 1
ATOM 557 C CA . VAL A 1 68 ? -8.617 -20.984 0.968 1 83 68 VAL A CA 1
ATOM 558 C C . VAL A 1 68 ? -10.086 -21.359 0.748 1 83 68 VAL A C 1
ATOM 560 O O . VAL A 1 68 ? -10.945 -21.016 1.566 1 83 68 VAL A O 1
ATOM 563 N N . ARG A 1 69 ? -10.422 -22.078 -0.356 1 82.31 69 ARG A N 1
ATOM 564 C CA . ARG A 1 69 ? -11.758 -22.562 -0.67 1 82.31 69 ARG A CA 1
ATOM 565 C C . ARG A 1 69 ? -12.797 -21.453 -0.523 1 82.31 69 ARG A C 1
ATOM 567 O O . ARG A 1 69 ? -13.789 -21.625 0.188 1 82.31 69 ARG A O 1
ATOM 574 N N . LEU A 1 70 ? -12.5 -20.375 -1.224 1 89.06 70 LEU A N 1
ATOM 575 C CA . LEU A 1 70 ? -13.375 -19.219 -1.138 1 89.06 70 LEU A CA 1
ATOM 576 C C . LEU A 1 70 ? -14.672 -19.453 -1.913 1 89.06 70 LEU A C 1
ATOM 578 O O . LEU A 1 70 ? -14.641 -19.938 -3.049 1 89.06 70 LEU A O 1
ATOM 582 N N . LYS A 1 71 ? -15.797 -19.234 -1.211 1 92.44 71 LYS A N 1
ATOM 583 C CA . LYS A 1 71 ? -17.109 -19.344 -1.829 1 92.44 71 LYS A CA 1
ATOM 584 C C . LYS A 1 71 ? -17.734 -17.969 -2.07 1 92.44 71 LYS A C 1
ATOM 586 O O . LYS A 1 71 ? -18.422 -17.438 -1.204 1 92.44 71 LYS A O 1
ATOM 591 N N . PRO A 1 72 ? -17.531 -17.406 -3.268 1 92.5 72 PRO A N 1
ATOM 592 C CA . PRO A 1 72 ? -17.922 -16.016 -3.562 1 92.5 72 PRO A CA 1
ATOM 593 C C . PRO A 1 72 ? -19.438 -15.805 -3.523 1 92.5 72 PRO A C 1
ATOM 595 O O . PRO A 1 72 ? -19.906 -14.672 -3.41 1 92.5 72 PRO A O 1
ATOM 598 N N . HIS A 1 73 ? -20.188 -16.891 -3.561 1 95.06 73 HIS A N 1
ATOM 599 C CA . HIS A 1 73 ? -21.641 -16.766 -3.586 1 95.06 73 HIS A CA 1
ATOM 600 C C . HIS A 1 73 ? -22.219 -16.859 -2.182 1 95.06 73 HIS A C 1
ATOM 602 O O . HIS A 1 73 ? -23.422 -16.656 -1.989 1 95.06 73 HIS A O 1
ATOM 608 N N . GLU A 1 74 ? -21.406 -17.094 -1.204 1 95.69 74 GLU A N 1
ATOM 609 C CA . GLU A 1 74 ? -21.859 -17.234 0.175 1 95.69 74 GLU A CA 1
ATOM 610 C C . GLU A 1 74 ? -21.5 -16.016 1.007 1 95.69 74 GLU A C 1
ATOM 612 O O . GLU A 1 74 ? -20.484 -15.352 0.746 1 95.69 74 GLU A O 1
ATOM 617 N N . GLU A 1 75 ? -22.406 -15.828 1.997 1 94.44 75 GLU A N 1
ATOM 618 C CA . GLU A 1 75 ? -22.109 -14.758 2.947 1 94.44 75 GLU A CA 1
ATOM 619 C C . GLU A 1 75 ? -21.078 -15.195 3.975 1 94.44 75 GLU A C 1
ATOM 621 O O . GLU A 1 75 ? -21 -16.375 4.316 1 94.44 75 GLU A O 1
ATOM 626 N N . PRO A 1 76 ? -20.234 -14.227 4.312 1 95.19 76 PRO A N 1
ATOM 627 C CA . PRO A 1 76 ? -20.219 -12.773 4.133 1 95.19 76 PRO A CA 1
ATOM 628 C C . PRO A 1 76 ? -19.375 -12.336 2.939 1 95.19 76 PRO A C 1
ATOM 630 O O . PRO A 1 76 ? -19.344 -11.141 2.613 1 95.19 76 PRO A O 1
ATOM 633 N N . LEU A 1 77 ? -18.812 -13.273 2.318 1 95.12 77 LEU A N 1
ATOM 634 C CA . LEU A 1 77 ? -17.906 -12.961 1.218 1 95.12 77 LEU A CA 1
ATOM 635 C C . LEU A 1 77 ? -18.656 -12.344 0.05 1 95.12 77 LEU A C 1
ATOM 637 O O . LEU A 1 77 ? -18.188 -11.383 -0.563 1 95.12 77 LEU A O 1
ATOM 641 N N . ARG A 1 78 ? -19.75 -12.805 -0.199 1 96.06 78 ARG A N 1
ATOM 642 C CA . ARG A 1 78 ? -20.562 -12.305 -1.307 1 96.06 78 ARG A CA 1
ATOM 643 C C . ARG A 1 78 ? -20.828 -10.812 -1.167 1 96.06 78 ARG A C 1
ATOM 645 O O . ARG A 1 78 ? -20.609 -10.047 -2.107 1 96.06 78 ARG A O 1
ATOM 652 N N . SER A 1 79 ? -21.297 -10.367 -0.013 1 95.75 79 SER A N 1
ATOM 653 C CA . SER A 1 79 ? -21.609 -8.961 0.237 1 95.75 79 SER A CA 1
ATOM 654 C C . SER A 1 79 ? -20.359 -8.102 0.127 1 95.75 79 SER A C 1
ATOM 656 O O . SER A 1 79 ? -20.406 -6.977 -0.37 1 95.75 79 SER A O 1
ATOM 658 N N . GLU A 1 80 ? -19.25 -8.625 0.583 1 95.81 80 GLU A N 1
ATOM 659 C CA . GLU A 1 80 ? -18 -7.891 0.49 1 95.81 80 GLU A CA 1
ATOM 660 C C . GLU A 1 80 ? -17.578 -7.695 -0.964 1 95.81 80 GLU A C 1
ATOM 662 O O . GLU A 1 80 ? -17.156 -6.605 -1.35 1 95.81 80 GLU A O 1
ATOM 667 N N . LEU A 1 81 ? -17.828 -8.727 -1.716 1 95.19 81 LEU A N 1
ATOM 668 C CA . LEU A 1 81 ? -17.453 -8.672 -3.127 1 95.19 81 LEU A CA 1
ATOM 669 C C . LEU A 1 81 ? -18.328 -7.668 -3.875 1 95.19 81 LEU A C 1
ATOM 671 O O . LEU A 1 81 ? -17.859 -7.016 -4.816 1 95.19 81 LEU A O 1
ATOM 675 N N . LEU A 1 82 ? -19.516 -7.516 -3.404 1 95.31 82 LEU A N 1
ATOM 676 C CA . LEU A 1 82 ? -20.484 -6.652 -4.086 1 95.31 82 LEU A CA 1
ATOM 677 C C . LEU A 1 82 ? -20.406 -5.23 -3.543 1 95.31 82 LEU A C 1
ATOM 679 O O . LEU A 1 82 ? -21.016 -4.316 -4.102 1 95.31 82 LEU A O 1
ATOM 683 N N . SER A 1 83 ? -19.641 -4.941 -2.531 1 94.69 83 SER A N 1
ATOM 684 C CA . SER A 1 83 ? -19.578 -3.645 -1.867 1 94.69 83 SER A CA 1
ATOM 685 C C . SER A 1 83 ? -18.953 -2.588 -2.771 1 94.69 83 SER A C 1
ATOM 687 O O . SER A 1 83 ? -19.156 -1.39 -2.574 1 94.69 83 SER A O 1
ATOM 689 N N . GLY A 1 84 ? -18.094 -3.092 -3.705 1 93.56 84 GLY A N 1
ATOM 690 C CA . GLY A 1 84 ? -17.406 -2.152 -4.578 1 93.56 84 GLY A CA 1
ATOM 691 C C . GLY A 1 84 ? -16.156 -1.554 -3.951 1 93.56 84 GLY A C 1
ATOM 692 O O . GLY A 1 84 ? -15.477 -0.736 -4.574 1 93.56 84 GLY A O 1
ATOM 693 N N . LYS A 1 85 ? -15.828 -1.958 -2.75 1 94.44 85 LYS A N 1
ATOM 694 C CA . LYS A 1 85 ? -14.641 -1.486 -2.051 1 94.44 85 LYS A CA 1
ATOM 695 C C . LYS A 1 85 ? -13.375 -1.806 -2.842 1 94.44 85 LYS A C 1
ATOM 697 O O . LYS A 1 85 ? -12.477 -0.969 -2.949 1 94.44 85 LYS A O 1
ATOM 702 N N . PHE A 1 86 ? -13.375 -3.035 -3.252 1 95 86 PHE A N 1
ATOM 703 C CA . PHE A 1 86 ? -12.289 -3.494 -4.102 1 95 86 PHE A CA 1
ATOM 704 C C . PHE A 1 86 ? -12.82 -4.039 -5.422 1 95 86 PHE A C 1
ATOM 706 O O . PHE A 1 86 ? -13.727 -4.875 -5.43 1 95 86 PHE A O 1
ATOM 713 N N . THR A 1 87 ? -12.227 -3.555 -6.523 1 95.19 87 THR A N 1
ATOM 714 C CA . THR A 1 87 ? -12.734 -3.98 -7.824 1 95.19 87 THR A CA 1
ATOM 715 C C . THR A 1 87 ? -11.594 -4.102 -8.836 1 95.19 87 THR A C 1
ATOM 717 O O . THR A 1 87 ? -10.633 -3.34 -8.781 1 95.19 87 THR A O 1
ATOM 720 N N . ILE A 1 88 ? -11.711 -5.082 -9.641 1 94.62 88 ILE A N 1
ATOM 721 C CA . ILE A 1 88 ? -10.906 -5.152 -10.852 1 94.62 88 ILE A CA 1
ATOM 722 C C . ILE A 1 88 ? -11.664 -4.504 -12.008 1 94.62 88 ILE A C 1
ATOM 724 O O . ILE A 1 88 ? -12.727 -4.98 -12.406 1 94.62 88 ILE A O 1
ATOM 728 N N . LEU A 1 89 ? -11.078 -3.441 -12.469 1 94.44 89 LEU A N 1
ATOM 729 C CA . LEU A 1 89 ? -11.781 -2.705 -13.516 1 94.44 89 LEU A CA 1
ATOM 730 C C . LEU A 1 89 ? -11.836 -3.512 -14.805 1 94.44 89 LEU A C 1
ATOM 732 O O . LEU A 1 89 ? -10.945 -4.316 -15.078 1 94.44 89 LEU A O 1
ATOM 736 N N . SER A 1 90 ? -12.875 -3.293 -15.57 1 92.5 90 SER A N 1
ATOM 737 C CA . SER A 1 90 ? -13.047 -4 -16.844 1 92.5 90 SER A CA 1
ATOM 738 C C . SER A 1 90 ? -12.109 -3.445 -17.906 1 92.5 90 SER A C 1
ATOM 740 O O . SER A 1 90 ? -11.852 -4.105 -18.922 1 92.5 90 SER A O 1
ATOM 742 N N . VAL A 1 91 ? -11.633 -2.301 -17.703 1 92.56 91 VAL A N 1
ATOM 743 C CA . VAL A 1 91 ? -10.711 -1.668 -18.641 1 92.56 91 VAL A CA 1
ATOM 744 C C . VAL A 1 91 ? -9.273 -1.877 -18.172 1 92.56 91 VAL A C 1
ATOM 746 O O . VAL A 1 91 ? -9.023 -2.107 -16.984 1 92.56 91 VAL A O 1
ATOM 749 N N . ARG A 1 92 ? -8.422 -1.865 -19.125 1 92.56 92 ARG A N 1
ATOM 750 C CA . ARG A 1 92 ? -7 -2.018 -18.859 1 92.56 92 ARG A CA 1
ATOM 751 C C . ARG A 1 92 ? -6.246 -0.72 -19.125 1 92.56 92 ARG A C 1
ATOM 753 O O . ARG A 1 92 ? -6.777 0.187 -19.781 1 92.56 92 ARG A O 1
ATOM 760 N N . ASP A 1 93 ? -5.168 -0.602 -18.453 1 91.25 93 ASP A N 1
ATOM 761 C CA . ASP A 1 93 ? -4.344 0.567 -18.75 1 91.25 93 ASP A CA 1
ATOM 762 C C . ASP A 1 93 ? -3.771 0.491 -20.172 1 91.25 93 ASP A C 1
ATOM 764 O O . ASP A 1 93 ? -3.861 -0.547 -20.828 1 91.25 93 ASP A O 1
ATOM 768 N N . PRO A 1 94 ? -3.205 1.576 -20.703 1 89.31 94 PRO A N 1
ATOM 769 C CA . PRO A 1 94 ? -2.695 1.592 -22.078 1 89.31 94 PRO A CA 1
ATOM 770 C C . PRO A 1 94 ? -1.656 0.503 -22.344 1 89.31 94 PRO A C 1
ATOM 772 O O . PRO A 1 94 ? -1.513 0.037 -23.469 1 89.31 94 PRO A O 1
ATOM 775 N N . SER A 1 95 ? -0.991 0.066 -21.391 1 88.81 95 SER A N 1
ATOM 776 C CA . SER A 1 95 ? 0.018 -0.976 -21.547 1 88.81 95 SER A CA 1
ATOM 777 C C . SER A 1 95 ? -0.611 -2.365 -21.531 1 88.81 95 SER A C 1
ATOM 779 O O . SER A 1 95 ? 0.053 -3.359 -21.828 1 88.81 95 SER A O 1
ATOM 781 N N . GLY A 1 96 ? -1.885 -2.432 -21.125 1 90.25 96 GLY A N 1
ATOM 782 C CA . GLY A 1 96 ? -2.58 -3.707 -21.062 1 90.25 96 GLY A CA 1
ATOM 783 C C . GLY A 1 96 ? -2.633 -4.301 -19.672 1 90.25 96 GLY A C 1
ATOM 784 O O . GLY A 1 96 ? -3.166 -5.395 -19.469 1 90.25 96 GLY A O 1
ATOM 785 N N . ALA A 1 97 ? -2.15 -3.613 -18.734 1 90.62 97 ALA A N 1
ATOM 786 C CA . ALA A 1 97 ? -2.148 -4.09 -17.359 1 90.62 97 ALA A CA 1
ATOM 787 C C . ALA A 1 97 ? -3.553 -4.051 -16.766 1 90.62 97 ALA A C 1
ATOM 789 O O . ALA A 1 97 ? -4.367 -3.205 -17.141 1 90.62 97 ALA A O 1
ATOM 790 N N . SER A 1 98 ? -3.807 -5.023 -15.953 1 92.12 98 SER A N 1
ATOM 791 C CA . SER A 1 98 ? -5.059 -5.012 -15.211 1 92.12 98 SER A CA 1
ATOM 792 C C . SER A 1 98 ? -5.059 -3.924 -14.141 1 92.12 98 SER A C 1
ATOM 794 O O . SER A 1 98 ? -4.012 -3.605 -13.57 1 92.12 98 SER A O 1
ATOM 796 N N . ILE A 1 99 ? -6.203 -3.373 -13.906 1 95.06 99 ILE A N 1
ATOM 797 C CA . ILE A 1 99 ? -6.297 -2.285 -12.945 1 95.06 99 ILE A CA 1
ATOM 798 C C . ILE A 1 99 ? -7.121 -2.734 -11.742 1 95.06 99 ILE A C 1
ATOM 800 O O . ILE A 1 99 ? -8.281 -3.115 -11.883 1 95.06 99 ILE A O 1
ATOM 804 N N . ALA A 1 100 ? -6.504 -2.781 -10.609 1 94.75 100 ALA A N 1
ATOM 805 C CA . ALA A 1 100 ? -7.168 -3.055 -9.336 1 94.75 100 ALA A CA 1
ATOM 806 C C . ALA A 1 100 ? -7.41 -1.766 -8.555 1 94.75 100 ALA A C 1
ATOM 808 O O . ALA A 1 100 ? -6.484 -0.989 -8.32 1 94.75 100 ALA A O 1
ATOM 809 N N . LEU A 1 101 ? -8.656 -1.531 -8.188 1 95.88 101 LEU A N 1
ATOM 810 C CA . LEU A 1 101 ? -9.055 -0.289 -7.535 1 95.88 101 LEU A CA 1
ATOM 811 C C . LEU A 1 101 ? -9.586 -0.56 -6.129 1 95.88 101 LEU A C 1
ATOM 813 O O . LEU A 1 101 ? -10.477 -1.39 -5.949 1 95.88 101 LEU A O 1
ATOM 817 N N . PHE A 1 102 ? -8.984 0.03 -5.145 1 95.44 102 PHE A N 1
ATOM 818 C CA . PHE A 1 102 ? -9.477 0.042 -3.771 1 95.44 102 PHE A CA 1
ATOM 819 C C . PHE A 1 102 ? -10.055 1.408 -3.416 1 95.44 102 PHE A C 1
ATOM 821 O O . PHE A 1 102 ? -9.336 2.41 -3.424 1 95.44 102 PHE A O 1
ATOM 828 N N . THR A 1 103 ? -11.312 1.464 -3.115 1 94.56 103 THR A N 1
ATOM 829 C CA . THR A 1 103 ? -11.984 2.701 -2.732 1 94.56 103 THR A CA 1
ATOM 830 C C . THR A 1 103 ? -12.055 2.834 -1.215 1 94.56 103 THR A C 1
ATOM 832 O O . THR A 1 103 ? -12.953 2.279 -0.579 1 94.56 103 THR A O 1
ATOM 835 N N . ALA A 1 104 ? -11.242 3.646 -0.671 1 91.31 104 ALA A N 1
ATOM 836 C CA . ALA A 1 104 ? -11 3.709 0.769 1 91.31 104 ALA A CA 1
ATOM 837 C C . ALA A 1 104 ? -12.258 4.164 1.513 1 91.31 104 ALA A C 1
ATOM 839 O O . ALA A 1 104 ? -12.555 3.662 2.6 1 91.31 104 ALA A O 1
ATOM 840 N N . LYS A 1 105 ? -12.992 5.141 0.937 1 90.94 105 LYS A N 1
ATOM 841 C CA . LYS A 1 105 ? -14.133 5.715 1.634 1 90.94 105 LYS A CA 1
ATOM 842 C C . LYS A 1 105 ? -15.203 4.66 1.897 1 90.94 105 LYS A C 1
ATOM 844 O O . LYS A 1 105 ? -16.062 4.844 2.76 1 90.94 105 LYS A O 1
ATOM 849 N N . LEU A 1 106 ? -15.141 3.561 1.166 1 94.88 106 LEU A N 1
ATOM 850 C CA . LEU A 1 106 ? -16.141 2.516 1.304 1 94.88 106 LEU A CA 1
ATOM 851 C C . LEU A 1 106 ? -15.742 1.508 2.373 1 94.88 106 LEU A C 1
ATOM 853 O O . LEU A 1 106 ? -16.547 0.664 2.773 1 94.88 106 LEU A O 1
ATOM 857 N N . HIS A 1 107 ? -14.531 1.56 2.85 1 94.56 107 HIS A N 1
ATOM 858 C CA . HIS A 1 107 ? -14.055 0.627 3.867 1 94.56 107 HIS A CA 1
ATOM 859 C C . HIS A 1 107 ? -14.375 1.134 5.27 1 94.56 107 HIS A C 1
ATOM 861 O O . HIS A 1 107 ? -14.055 2.271 5.613 1 94.56 107 HIS A O 1
ATOM 867 N N . GLN A 1 108 ? -15.039 0.344 5.996 1 93.5 108 GLN A N 1
ATOM 868 C CA . GLN A 1 108 ? -15.391 0.641 7.383 1 93.5 108 GLN A CA 1
ATOM 869 C C . GLN A 1 108 ? -14.898 -0.456 8.32 1 93.5 108 GLN A C 1
ATOM 871 O O . GLN A 1 108 ? -15.617 -1.423 8.586 1 93.5 108 GLN A O 1
ATOM 876 N N . PRO A 1 109 ? -13.75 -0.217 8.914 1 90.38 109 PRO A N 1
ATOM 877 C CA . PRO A 1 109 ? -13.125 -1.254 9.742 1 90.38 109 PRO A CA 1
ATOM 878 C C . PRO A 1 109 ? -14.031 -1.714 10.891 1 90.38 109 PRO A C 1
ATOM 880 O O . PRO A 1 109 ? -13.945 -2.865 11.32 1 90.38 109 PRO A O 1
ATOM 883 N N . ASN A 1 110 ? -14.852 -0.907 11.32 1 90.44 110 ASN A N 1
ATOM 884 C CA . ASN A 1 110 ? -15.703 -1.256 12.453 1 90.44 110 ASN A CA 1
ATOM 885 C C . ASN A 1 110 ? -16.938 -2.043 12 1 90.44 110 ASN A C 1
ATOM 887 O O . ASN A 1 110 ? -17.609 -2.662 12.82 1 90.44 110 ASN A O 1
ATOM 891 N N . LYS A 1 111 ? -17.234 -2.051 10.781 1 91.12 111 LYS A N 1
ATOM 892 C CA . LYS A 1 111 ? -18.453 -2.684 10.289 1 91.12 111 LYS A CA 1
ATOM 893 C C . LYS A 1 111 ? -18.125 -3.936 9.477 1 91.12 111 LYS A C 1
ATOM 895 O O . LYS A 1 111 ? -19.031 -4.676 9.086 1 91.12 111 LYS A O 1
ATOM 900 N N . THR A 1 112 ? -16.906 -4.152 9.133 1 89.06 112 THR A N 1
ATOM 901 C CA . THR A 1 112 ? -16.531 -5.285 8.297 1 89.06 112 THR A CA 1
ATOM 902 C C . THR A 1 112 ? -15.438 -6.113 8.961 1 89.06 112 THR A C 1
ATOM 904 O O . THR A 1 112 ? -14.516 -5.559 9.562 1 89.06 112 THR A O 1
ATOM 907 N N . LEU A 1 113 ? -15.586 -7.406 8.812 1 90.69 113 LEU A N 1
ATOM 908 C CA . LEU A 1 113 ? -14.539 -8.289 9.312 1 90.69 113 LEU A CA 1
ATOM 909 C C . LEU A 1 113 ? -13.305 -8.234 8.422 1 90.69 113 LEU A C 1
ATOM 911 O O . LEU A 1 113 ? -13.414 -8.383 7.203 1 90.69 113 LEU A O 1
ATOM 915 N N . GLN A 1 114 ? -12.219 -8.008 9.031 1 93 114 GLN A N 1
ATOM 916 C CA . GLN A 1 114 ? -10.969 -7.824 8.305 1 93 114 GLN A CA 1
ATOM 917 C C . GLN A 1 114 ? -10.672 -9.016 7.402 1 93 114 GLN A C 1
ATOM 919 O O . GLN A 1 114 ? -10.25 -8.852 6.258 1 93 114 GLN A O 1
ATOM 924 N N . HIS A 1 115 ? -10.938 -10.305 8.008 1 92.31 115 HIS A N 1
ATOM 925 C CA . HIS A 1 115 ? -10.586 -11.5 7.242 1 92.31 115 HIS A CA 1
ATOM 926 C C . HIS A 1 115 ? -11.445 -11.625 5.992 1 92.31 115 HIS A C 1
ATOM 928 O O . HIS A 1 115 ? -10.984 -12.109 4.957 1 92.31 115 HIS A O 1
ATOM 934 N N . VAL A 1 116 ? -12.648 -11.148 6.031 1 94.44 116 VAL A N 1
ATOM 935 C CA . VAL A 1 116 ? -13.547 -11.227 4.883 1 94.44 116 VAL A CA 1
ATOM 936 C C . VAL A 1 116 ? -13.078 -10.258 3.797 1 94.44 116 VAL A C 1
ATOM 938 O O . VAL A 1 116 ? -13.133 -10.586 2.607 1 94.44 116 VAL A O 1
ATOM 941 N N . VAL A 1 117 ? -12.609 -9.102 4.172 1 95.12 117 VAL A N 1
ATOM 942 C CA . VAL A 1 117 ? -12.078 -8.133 3.227 1 95.12 117 VAL A CA 1
ATOM 943 C C . VAL A 1 117 ? -10.852 -8.719 2.521 1 95.12 117 VAL A C 1
ATOM 945 O O . VAL A 1 117 ? -10.734 -8.625 1.298 1 95.12 117 VAL A O 1
ATOM 948 N N . LEU A 1 118 ? -10.062 -9.336 3.305 1 94 118 LEU A N 1
ATOM 949 C CA . LEU A 1 118 ? -8.867 -9.969 2.762 1 94 118 LEU A CA 1
ATOM 950 C C . LEU A 1 118 ? -9.227 -11.07 1.778 1 94 118 LEU A C 1
ATOM 952 O O . LEU A 1 118 ? -8.625 -11.18 0.708 1 94 118 LEU A O 1
ATOM 956 N N . GLN A 1 119 ? -10.172 -11.836 2.146 1 93.56 119 GLN A N 1
ATOM 957 C CA . GLN A 1 119 ? -10.648 -12.914 1.277 1 93.56 119 GLN A CA 1
ATOM 958 C C . GLN A 1 119 ? -11.172 -12.359 -0.045 1 93.56 119 GLN A C 1
ATOM 960 O O . GLN A 1 119 ? -10.867 -12.891 -1.112 1 93.56 119 GLN A O 1
ATOM 965 N N . ALA A 1 120 ? -11.906 -11.375 0.026 1 95.06 120 ALA A N 1
ATOM 966 C CA . ALA A 1 120 ? -12.461 -10.773 -1.181 1 95.06 120 ALA A CA 1
ATOM 967 C C . ALA A 1 120 ? -11.359 -10.211 -2.074 1 95.06 120 ALA A C 1
ATOM 969 O O . ALA A 1 120 ? -11.383 -10.398 -3.293 1 95.06 120 ALA A O 1
ATOM 970 N N . LEU A 1 121 ? -10.438 -9.57 -1.452 1 93.94 121 LEU A N 1
ATOM 971 C CA . LEU A 1 121 ? -9.32 -8.992 -2.184 1 93.94 121 LEU A CA 1
ATOM 972 C C . LEU A 1 121 ? -8.555 -10.07 -2.949 1 93.94 121 LEU A C 1
ATOM 974 O O . LEU A 1 121 ? -8.352 -9.953 -4.16 1 93.94 121 LEU A O 1
ATOM 978 N N . PHE A 1 122 ? -8.273 -11.086 -2.318 1 89.62 122 PHE A N 1
ATOM 979 C CA . PHE A 1 122 ? -7.406 -12.086 -2.936 1 89.62 122 PHE A CA 1
ATOM 980 C C . PHE A 1 122 ? -8.203 -12.992 -3.865 1 89.62 122 PHE A C 1
ATOM 982 O O . PHE A 1 122 ? -7.66 -13.523 -4.836 1 89.62 122 PHE A O 1
ATOM 989 N N . TYR A 1 123 ? -9.484 -13.164 -3.613 1 91.12 123 TYR A N 1
ATOM 990 C CA . TYR A 1 123 ? -10.336 -13.828 -4.598 1 91.12 123 TYR A CA 1
ATOM 991 C C . TYR A 1 123 ? -10.289 -13.094 -5.934 1 91.12 123 TYR A C 1
ATOM 993 O O . TYR A 1 123 ? -10.078 -13.719 -6.98 1 91.12 123 TYR A O 1
ATOM 1001 N N . LEU A 1 124 ? -10.43 -11.805 -5.902 1 91.44 124 LEU A N 1
ATOM 1002 C CA . LEU A 1 124 ? -10.461 -10.992 -7.113 1 91.44 124 LEU A CA 1
ATOM 1003 C C . LEU A 1 124 ? -9.078 -10.898 -7.746 1 91.44 124 LEU A C 1
ATOM 1005 O O . LEU A 1 124 ? -8.945 -10.969 -8.969 1 91.44 124 LEU A O 1
ATOM 1009 N N . LEU A 1 125 ? -8.078 -10.781 -6.941 1 89.06 125 LEU A N 1
ATOM 1010 C CA . LEU A 1 125 ? -6.715 -10.703 -7.469 1 89.06 125 LEU A CA 1
ATOM 1011 C C . LEU A 1 125 ? -6.328 -12.008 -8.156 1 89.06 125 LEU A C 1
ATOM 1013 O O . LEU A 1 125 ? -5.707 -11.984 -9.227 1 89.06 125 LEU A O 1
ATOM 1017 N N . ASP A 1 126 ? -6.715 -13.094 -7.551 1 84.06 126 ASP A N 1
ATOM 1018 C CA . ASP A 1 126 ? -6.438 -14.398 -8.148 1 84.06 126 ASP A CA 1
ATOM 1019 C C . ASP A 1 126 ? -7.09 -14.516 -9.523 1 84.06 126 ASP A C 1
ATOM 1021 O O . ASP A 1 126 ? -6.5 -15.07 -10.453 1 84.06 126 ASP A O 1
ATOM 1025 N N . GLN A 1 127 ? -8.266 -14.07 -9.594 1 85.25 127 GLN A N 1
ATOM 1026 C CA . GLN A 1 127 ? -8.961 -14.094 -10.883 1 85.25 127 GLN A CA 1
ATOM 1027 C C . GLN A 1 127 ? -8.273 -13.195 -11.898 1 85.25 127 GLN A C 1
ATOM 1029 O O . GLN A 1 127 ? -8.148 -13.555 -13.07 1 85.25 127 GLN A O 1
ATOM 1034 N N . ALA A 1 128 ? -7.812 -12.109 -11.469 1 86.38 128 ALA A N 1
ATOM 1035 C CA . ALA A 1 128 ? -7.172 -11.148 -12.359 1 86.38 128 ALA A CA 1
ATOM 1036 C C . ALA A 1 128 ? -5.871 -11.703 -12.93 1 86.38 128 ALA A C 1
ATOM 1038 O O . ALA A 1 128 ? -5.574 -11.516 -14.109 1 86.38 128 ALA A O 1
ATOM 1039 N N . ILE A 1 129 ? -5.16 -12.375 -12.141 1 80.81 129 ILE A N 1
ATOM 1040 C CA . ILE A 1 129 ? -3.824 -12.797 -12.547 1 80.81 129 ILE A CA 1
ATOM 1041 C C . ILE A 1 129 ? -3.926 -14.055 -13.406 1 80.81 129 ILE A C 1
ATOM 1043 O O . ILE A 1 129 ? -2.951 -14.453 -14.055 1 80.81 129 ILE A O 1
ATOM 1047 N N . GLU A 1 130 ? -5.129 -14.641 -13.477 1 78.5 130 GLU A N 1
ATOM 1048 C CA . GLU A 1 130 ? -5.324 -15.82 -14.32 1 78.5 130 GLU A CA 1
ATOM 1049 C C . GLU A 1 130 ? -5.328 -15.438 -15.797 1 78.5 130 GLU A C 1
ATOM 1051 O O . GLU A 1 130 ? -4.996 -16.266 -16.656 1 78.5 130 GLU A O 1
ATOM 1056 N N . SER A 1 131 ? -5.668 -14.258 -16.016 1 80.5 131 SER A N 1
ATOM 1057 C CA . SER A 1 131 ? -5.707 -13.812 -17.406 1 80.5 131 SER A CA 1
ATOM 1058 C C . SER A 1 131 ? -4.305 -13.719 -18 1 80.5 131 SER A C 1
ATOM 1060 O O . SER A 1 131 ? -3.373 -13.266 -17.328 1 80.5 131 SER A O 1
ATOM 1062 N N . PHE A 1 132 ? -4.234 -14.148 -19.234 1 77.38 132 PHE A N 1
ATOM 1063 C CA . PHE A 1 132 ? -2.959 -14.102 -19.938 1 77.38 132 PHE A CA 1
ATOM 1064 C C . PHE A 1 132 ? -2.465 -12.664 -20.062 1 77.38 132 PHE A C 1
ATOM 1066 O O . PHE A 1 132 ? -1.274 -12.391 -19.891 1 77.38 132 PHE A O 1
ATOM 1073 N N . GLU A 1 133 ? -3.365 -11.812 -20.344 1 83.62 133 GLU A N 1
ATOM 1074 C CA . GLU A 1 133 ? -3.018 -10.406 -20.516 1 83.62 133 GLU A CA 1
ATOM 1075 C C . GLU A 1 133 ? -2.453 -9.812 -19.234 1 83.62 133 GLU A C 1
ATOM 1077 O O . GLU A 1 133 ? -1.48 -9.055 -19.266 1 83.62 133 GLU A O 1
ATOM 1082 N N . THR A 1 134 ? -2.965 -10.133 -18.141 1 83.94 134 THR A N 1
ATOM 1083 C CA . THR A 1 134 ? -2.479 -9.664 -16.859 1 83.94 134 THR A CA 1
ATOM 1084 C C . THR A 1 134 ? -1.11 -10.266 -16.531 1 83.94 134 THR A C 1
ATOM 1086 O O . THR A 1 134 ? -0.22 -9.57 -16.047 1 83.94 134 THR A O 1
ATOM 1089 N N . GLN A 1 135 ? -0.976 -11.477 -16.828 1 76.25 135 GLN A N 1
ATOM 1090 C CA . GLN A 1 135 ? 0.3 -12.148 -16.594 1 76.25 135 GLN A CA 1
ATOM 1091 C C . GLN A 1 135 ? 1.42 -11.492 -17.391 1 76.25 135 GLN A C 1
ATOM 1093 O O . GLN A 1 135 ? 2.557 -11.406 -16.922 1 76.25 135 GLN A O 1
ATOM 1098 N N . ARG A 1 136 ? 1.014 -11.055 -18.516 1 78.75 136 ARG A N 1
ATOM 1099 C CA . ARG A 1 136 ? 2.012 -10.492 -19.422 1 78.75 136 ARG A CA 1
ATOM 1100 C C . ARG A 1 136 ? 2.273 -9.023 -19.109 1 78.75 136 ARG A C 1
ATOM 1102 O O . ARG A 1 136 ? 3.418 -8.57 -19.141 1 78.75 136 ARG A O 1
ATOM 1109 N N . ASN A 1 137 ? 1.228 -8.312 -18.781 1 85.31 137 ASN A N 1
ATOM 1110 C CA . ASN A 1 137 ? 1.348 -6.863 -18.719 1 85.31 137 ASN A CA 1
ATOM 1111 C C . ASN A 1 137 ? 1.334 -6.363 -17.281 1 85.31 137 ASN A C 1
ATOM 1113 O O . ASN A 1 137 ? 1.606 -5.191 -17.016 1 85.31 137 ASN A O 1
ATOM 1117 N N . GLY A 1 138 ? 0.97 -7.188 -16.375 1 85.12 138 GLY A N 1
ATOM 1118 C CA . GLY A 1 138 ? 1.073 -6.855 -14.961 1 85.12 138 GLY A CA 1
ATOM 1119 C C . GLY A 1 138 ? -0.208 -6.277 -14.391 1 85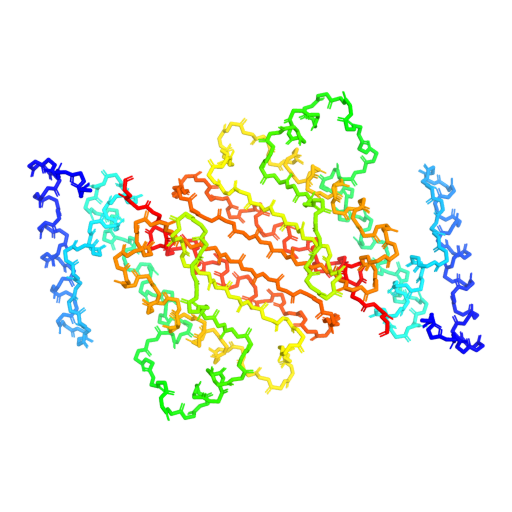.12 138 GLY A C 1
ATOM 1120 O O . GLY A 1 138 ? -1.287 -6.473 -14.953 1 85.12 138 GLY A O 1
ATOM 1121 N N . LEU A 1 139 ? 0.03 -5.684 -13.211 1 90.06 139 LEU A N 1
ATOM 1122 C CA . LEU A 1 139 ? -1.084 -5.156 -12.438 1 90.06 139 LEU A CA 1
ATOM 1123 C C . LEU A 1 139 ? -0.814 -3.717 -12.008 1 90.06 139 LEU A C 1
ATOM 1125 O O . LEU A 1 139 ? 0.315 -3.371 -11.656 1 90.06 139 LEU A O 1
ATOM 1129 N N . VAL A 1 140 ? -1.873 -2.865 -12.125 1 92.25 140 VAL A N 1
ATOM 1130 C CA . VAL A 1 140 ? -1.835 -1.506 -11.594 1 92.25 140 VAL A CA 1
ATOM 1131 C C . VAL A 1 140 ? -2.822 -1.376 -10.43 1 92.25 140 VAL A C 1
ATOM 1133 O O . VAL A 1 140 ? -4.02 -1.607 -10.602 1 92.25 140 VAL A O 1
ATOM 1136 N N . PHE A 1 141 ? -2.264 -1.035 -9.297 1 92.88 141 PHE A N 1
ATOM 1137 C CA . PHE A 1 141 ? -3.096 -0.862 -8.117 1 92.88 141 PHE A CA 1
ATOM 1138 C C . PHE A 1 141 ? -3.424 0.61 -7.895 1 92.88 141 PHE A C 1
ATOM 1140 O O . PHE A 1 141 ? -2.529 1.458 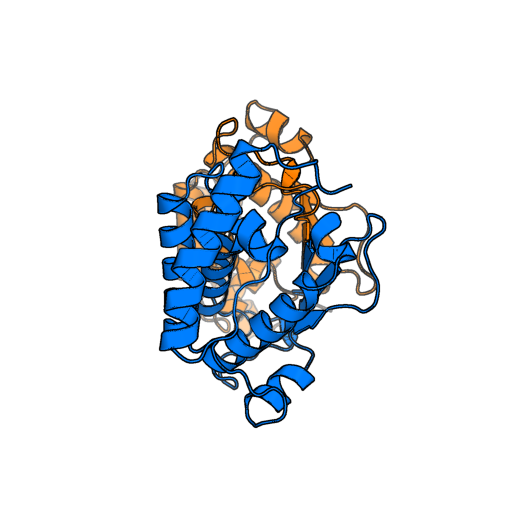-7.898 1 92.88 141 PHE A O 1
ATOM 1147 N N . ILE A 1 142 ? -4.629 0.855 -7.734 1 94.31 142 ILE A N 1
ATOM 1148 C CA . ILE A 1 142 ? -5.074 2.213 -7.445 1 94.31 142 ILE A CA 1
ATOM 1149 C C . ILE A 1 142 ? -5.711 2.26 -6.059 1 94.31 142 ILE A C 1
ATOM 1151 O O . ILE A 1 142 ? -6.629 1.49 -5.766 1 94.31 142 ILE A O 1
ATOM 1155 N N . TYR A 1 143 ? -5.203 3.057 -5.25 1 92.75 143 TYR A N 1
ATOM 1156 C CA . TYR A 1 143 ? -5.785 3.348 -3.943 1 92.75 143 TYR A CA 1
ATOM 1157 C C . TYR A 1 143 ? -6.41 4.738 -3.924 1 92.75 143 TYR A C 1
ATOM 1159 O O . TYR A 1 143 ? -5.703 5.742 -3.871 1 92.75 143 TYR A O 1
ATOM 1167 N N . ASP A 1 144 ? -7.656 4.777 -3.902 1 92.56 144 ASP A N 1
ATOM 1168 C CA . ASP A 1 144 ? -8.391 6.035 -3.941 1 92.56 144 ASP A CA 1
ATOM 1169 C C . ASP A 1 144 ? -8.742 6.512 -2.533 1 92.56 144 ASP A C 1
ATOM 1171 O O . ASP A 1 144 ? -9.641 5.961 -1.895 1 92.56 144 ASP A O 1
ATOM 1175 N N . MET A 1 145 ? -8.227 7.551 -2.08 1 87.69 145 MET A N 1
ATOM 1176 C CA . MET A 1 145 ? -8.445 8.078 -0.734 1 87.69 145 MET A CA 1
ATOM 1177 C C . MET A 1 145 ? -9.414 9.25 -0.759 1 87.69 145 MET A C 1
ATOM 1179 O O . MET A 1 145 ? -9.68 9.867 0.276 1 87.69 145 MET A O 1
ATOM 1183 N N . GLY A 1 146 ? -9.891 9.516 -1.886 1 83.88 146 GLY A N 1
ATOM 1184 C CA . GLY A 1 146 ? -10.867 10.594 -1.972 1 83.88 146 GLY A CA 1
ATOM 1185 C C . GLY A 1 146 ? -12.078 10.375 -1.088 1 83.88 146 GLY A C 1
ATOM 1186 O O . GLY A 1 146 ? -12.703 9.312 -1.132 1 83.88 146 GLY A O 1
ATOM 1187 N N . GLY A 1 147 ? -12.344 11.422 -0.294 1 82.75 147 GLY A N 1
ATOM 1188 C CA . GLY A 1 147 ? -13.539 11.359 0.539 1 82.75 147 GLY A CA 1
ATOM 1189 C C . GLY A 1 147 ? -13.375 10.445 1.741 1 82.75 147 GLY A C 1
ATOM 1190 O O . GLY A 1 147 ? -14.328 10.219 2.482 1 82.75 147 GLY A O 1
ATOM 1191 N N . SER A 1 148 ? -12.188 9.859 1.884 1 84.38 148 SER A N 1
ATOM 1192 C CA . SER A 1 148 ? -11.969 8.945 3.002 1 84.38 148 SER A CA 1
ATOM 1193 C C . SER A 1 148 ? -11.609 9.711 4.273 1 84.38 148 SER A C 1
ATOM 1195 O O . SER A 1 148 ? -11.125 10.844 4.207 1 84.38 148 SER A O 1
ATOM 1197 N N . ALA A 1 149 ? -11.938 9.125 5.332 1 77.75 149 ALA A N 1
ATOM 1198 C CA . ALA A 1 149 ? -11.578 9.633 6.652 1 77.75 149 ALA A CA 1
ATOM 1199 C C . ALA A 1 149 ? -10.547 8.727 7.324 1 77.75 149 ALA A C 1
ATOM 1201 O O . ALA A 1 149 ? -10.227 7.652 6.809 1 77.75 149 ALA A O 1
ATOM 1202 N N . TYR A 1 150 ? -10.008 9.227 8.336 1 73.88 150 TYR A N 1
ATOM 1203 C CA . TYR A 1 150 ? -9.031 8.453 9.109 1 73.88 150 TYR A CA 1
ATOM 1204 C C . TYR A 1 150 ? -9.625 7.125 9.555 1 73.88 150 TYR A C 1
ATOM 1206 O O . TYR A 1 150 ? -8.922 6.113 9.617 1 73.88 150 TYR A O 1
ATOM 1214 N N . THR A 1 151 ? -10.891 7.16 9.82 1 79.31 151 THR A N 1
ATOM 1215 C CA . THR A 1 151 ? -11.562 5.977 10.336 1 79.31 151 THR A CA 1
ATOM 1216 C C . THR A 1 151 ? -11.688 4.906 9.258 1 79.31 151 THR A C 1
ATOM 1218 O O . THR A 1 151 ? -11.992 3.75 9.555 1 79.31 151 THR A O 1
ATOM 1221 N N . ASN A 1 152 ? -11.398 5.277 8.055 1 86 152 ASN A N 1
ATOM 1222 C CA . ASN A 1 152 ? -11.477 4.32 6.957 1 86 152 ASN A CA 1
ATOM 1223 C C . ASN A 1 152 ? -10.18 3.541 6.797 1 86 152 ASN A C 1
ATOM 1225 O O . ASN A 1 152 ? -10.141 2.516 6.113 1 86 152 ASN A O 1
ATOM 1229 N N . PHE A 1 153 ? -9.195 4.027 7.434 1 83.38 153 PHE A N 1
ATOM 1230 C CA . PHE A 1 153 ? -7.887 3.424 7.238 1 83.38 153 PHE A CA 1
ATOM 1231 C C . PHE A 1 153 ? -7.645 2.314 8.25 1 83.38 153 PHE A C 1
ATOM 1233 O O . PHE A 1 153 ? -7.781 2.529 9.461 1 83.38 153 PHE A O 1
ATOM 1240 N N . GLU A 1 154 ? -7.301 1.219 7.758 1 87.56 154 GLU A N 1
ATOM 1241 C CA . GLU A 1 154 ? -6.973 0.077 8.609 1 87.56 154 GLU A CA 1
ATOM 1242 C C . GLU A 1 154 ? -5.535 -0.389 8.375 1 87.56 154 GLU A C 1
ATOM 1244 O O . GLU A 1 154 ? -5.262 -1.115 7.418 1 87.56 154 GLU A O 1
ATOM 1249 N N . TYR A 1 155 ? -4.758 -0.081 9.297 1 86.06 155 TYR A N 1
ATOM 1250 C CA . TYR A 1 155 ? -3.324 -0.326 9.172 1 86.06 155 TYR A CA 1
ATOM 1251 C C . TYR A 1 155 ? -3.029 -1.82 9.094 1 86.06 155 TYR A C 1
ATOM 1253 O O . TYR A 1 155 ? -2.262 -2.268 8.242 1 86.06 155 TYR A O 1
ATOM 1261 N N . ASP A 1 156 ? -3.604 -2.561 9.906 1 89.5 156 ASP A N 1
ATOM 1262 C CA . ASP A 1 156 ? -3.336 -3.994 9.969 1 89.5 156 ASP A CA 1
ATOM 1263 C C . ASP A 1 156 ? -3.732 -4.688 8.672 1 89.5 156 ASP A C 1
ATOM 1265 O O . ASP A 1 156 ? -3.037 -5.598 8.211 1 89.5 156 ASP A O 1
ATOM 1269 N N . LEU A 1 157 ? -4.77 -4.312 8.133 1 91.25 157 LEU A N 1
ATOM 1270 C CA . LEU A 1 157 ? -5.191 -4.855 6.848 1 91.25 157 LEU A CA 1
ATOM 1271 C C . LEU A 1 157 ? -4.164 -4.547 5.766 1 91.25 157 LEU A C 1
ATOM 1273 O O . LEU A 1 157 ? -3.762 -5.434 5.012 1 91.25 157 LEU A O 1
ATOM 1277 N N . SER A 1 158 ? -3.783 -3.318 5.711 1 90.31 158 SER A N 1
ATOM 1278 C CA . SER A 1 158 ? -2.811 -2.881 4.715 1 90.31 158 SER A CA 1
ATOM 1279 C C . SER A 1 158 ? -1.504 -3.654 4.844 1 90.31 158 SER A C 1
ATOM 1281 O O . SER A 1 158 ? -0.899 -4.031 3.838 1 90.31 158 SER A O 1
ATOM 1283 N N . LYS A 1 159 ? -1.14 -3.932 6.012 1 88.19 159 LYS A N 1
ATOM 1284 C CA . LYS A 1 159 ? 0.072 -4.703 6.273 1 88.19 159 LYS A CA 1
ATOM 1285 C C . LYS A 1 159 ? -0.073 -6.137 5.77 1 88.19 159 LYS A C 1
ATOM 1287 O O . LYS A 1 159 ? 0.855 -6.688 5.176 1 88.19 159 LYS A O 1
ATOM 1292 N N . LYS A 1 160 ? -1.118 -6.695 6.074 1 87.88 160 LYS A N 1
ATOM 1293 C CA . LYS A 1 160 ? -1.364 -8.07 5.63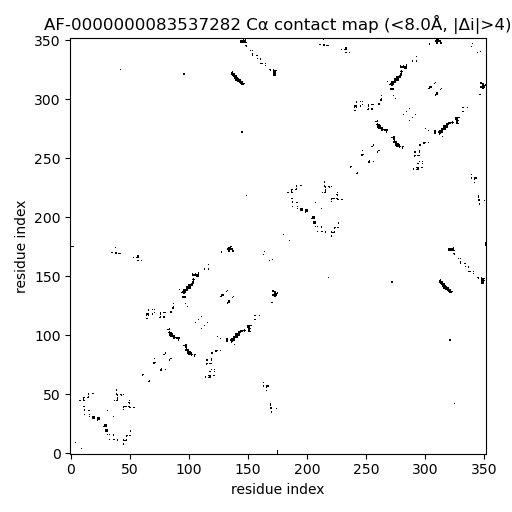7 1 87.88 160 LYS A CA 1
ATOM 1294 C C . LYS A 1 160 ? -1.382 -8.164 4.113 1 87.88 160 LYS A C 1
ATOM 1296 O O . LYS A 1 160 ? -0.838 -9.109 3.539 1 87.88 160 LYS A O 1
ATOM 1301 N N . ILE A 1 161 ? -2.023 -7.238 3.527 1 88.12 161 ILE A N 1
ATOM 1302 C CA . ILE A 1 161 ? -2.066 -7.199 2.07 1 88.12 161 ILE A CA 1
ATOM 1303 C C . ILE A 1 161 ? -0.647 -7.113 1.514 1 88.12 161 ILE A C 1
ATOM 1305 O O . ILE A 1 161 ? -0.284 -7.859 0.603 1 88.12 161 ILE A O 1
ATOM 1309 N N . LEU A 1 162 ? 0.101 -6.25 2.074 1 86.94 162 LEU A N 1
ATOM 1310 C CA . LEU A 1 162 ? 1.481 -6.07 1.639 1 86.94 162 LEU A CA 1
ATOM 1311 C C . LEU A 1 162 ? 2.27 -7.367 1.776 1 86.94 162 LEU A C 1
ATOM 1313 O O . LEU A 1 162 ? 3.043 -7.727 0.884 1 86.94 162 LEU A O 1
ATOM 1317 N N . HIS A 1 163 ? 2.018 -7.992 2.805 1 83.56 163 HIS A N 1
ATOM 1318 C CA . HIS A 1 163 ? 2.719 -9.25 3.055 1 83.56 163 HIS A CA 1
ATOM 1319 C C . HIS A 1 163 ? 2.338 -10.305 2.023 1 83.56 163 HIS A C 1
ATOM 1321 O O . HIS A 1 163 ? 3.203 -11.023 1.515 1 83.56 163 HIS A O 1
ATOM 1327 N N . LEU A 1 164 ? 1.137 -10.383 1.872 1 80.12 164 LEU A N 1
ATOM 1328 C CA . LEU A 1 164 ? 0.648 -11.375 0.925 1 80.12 164 LEU A CA 1
ATOM 1329 C C . LEU A 1 164 ? 1.131 -11.07 -0.488 1 80.12 164 LEU A C 1
ATOM 1331 O O . LEU A 1 164 ? 1.459 -11.977 -1.251 1 80.12 164 LEU A O 1
ATOM 1335 N N . LEU A 1 165 ? 1.2 -9.805 -0.803 1 78.19 165 LEU A N 1
ATOM 1336 C CA . LEU A 1 165 ? 1.703 -9.398 -2.109 1 78.19 165 LEU A CA 1
ATOM 1337 C C . LEU A 1 165 ? 3.189 -9.711 -2.242 1 78.19 165 LEU A C 1
ATOM 1339 O O . LEU A 1 165 ? 3.66 -10.07 -3.324 1 78.19 165 LEU A O 1
ATOM 1343 N N . LYS A 1 166 ? 3.842 -9.555 -1.223 1 77.31 166 LYS A N 1
ATOM 1344 C CA . LYS A 1 166 ? 5.266 -9.891 -1.225 1 77.31 166 LYS A CA 1
ATOM 1345 C C . LYS A 1 166 ? 5.484 -11.375 -1.502 1 77.31 166 LYS A C 1
ATOM 1347 O O . LYS A 1 166 ? 6.293 -11.734 -2.359 1 77.31 166 LYS A O 1
ATOM 1352 N N . VAL A 1 167 ? 4.711 -12.117 -0.824 1 70.69 167 VAL A N 1
ATOM 1353 C CA . VAL A 1 167 ? 4.867 -13.562 -0.94 1 70.69 167 VAL A CA 1
ATOM 1354 C C . VAL A 1 167 ? 4.383 -14.023 -2.312 1 70.69 167 VAL A C 1
ATOM 1356 O O . VAL A 1 167 ? 4.961 -14.938 -2.908 1 70.69 167 VAL A O 1
ATOM 1359 N N . GLY A 1 168 ? 3.436 -13.32 -2.793 1 71 168 GLY A N 1
ATOM 1360 C CA . GLY A 1 168 ? 2.855 -13.703 -4.07 1 71 168 GLY A CA 1
ATOM 1361 C C . GLY A 1 168 ? 3.348 -12.859 -5.227 1 71 168 GLY A C 1
ATOM 1362 O O . GLY A 1 168 ? 2.818 -12.945 -6.336 1 71 168 GLY A O 1
ATOM 1363 N N . HIS A 1 169 ? 4.254 -12.016 -4.898 1 66.12 169 HIS A N 1
ATOM 1364 C CA . HIS A 1 169 ? 4.691 -11.016 -5.867 1 66.12 169 HIS A CA 1
ATOM 1365 C C . HIS A 1 169 ? 4.953 -11.648 -7.23 1 66.12 169 HIS A C 1
ATOM 1367 O O . HIS A 1 169 ? 4.535 -11.109 -8.258 1 66.12 169 HIS A O 1
ATOM 1373 N N . THR A 1 170 ? 5.652 -12.602 -7.156 1 63.38 170 THR A N 1
ATOM 1374 C CA . THR A 1 170 ? 6.039 -13.258 -8.398 1 63.38 170 THR A CA 1
ATOM 1375 C C . THR A 1 170 ? 4.805 -13.711 -9.172 1 63.38 170 THR A C 1
ATOM 1377 O O . THR A 1 170 ? 4.836 -13.797 -10.406 1 63.38 170 THR A O 1
ATOM 1380 N N . LEU A 1 171 ? 3.828 -13.961 -8.406 1 62.47 171 LEU A N 1
ATOM 1381 C CA . LEU A 1 171 ? 2.598 -14.406 -9.047 1 62.47 171 LEU A CA 1
ATOM 1382 C C . LEU A 1 171 ? 1.846 -13.234 -9.664 1 62.47 171 LEU A C 1
ATOM 1384 O O . LEU A 1 171 ? 1.03 -13.422 -10.57 1 62.47 171 LEU A O 1
ATOM 1388 N N . PHE A 1 172 ? 2.219 -12.078 -9.18 1 59.12 172 PHE A N 1
ATOM 1389 C CA . PHE A 1 172 ? 1.464 -10.891 -9.586 1 59.12 172 PHE A CA 1
ATOM 1390 C C . PHE A 1 172 ? 2.225 -10.102 -10.641 1 59.12 172 PHE A C 1
ATOM 1392 O O . PHE A 1 172 ? 1.668 -9.195 -11.273 1 59.12 172 PHE A O 1
ATOM 1399 N N . THR A 1 173 ? 3.498 -10.266 -10.766 1 60.19 173 THR A N 1
ATOM 1400 C CA . THR A 1 173 ? 4.336 -9.469 -11.656 1 60.19 173 THR A CA 1
ATOM 1401 C C . THR A 1 173 ? 4.477 -10.141 -13.016 1 60.19 173 THR A C 1
ATOM 1403 O O . THR A 1 173 ? 4.109 -11.305 -13.18 1 60.19 173 THR A O 1
ATOM 1406 N N . SER A 1 174 ? 4.723 -9.172 -14.117 1 55.31 174 SER A N 1
ATOM 1407 C CA . SER A 1 174 ? 4.879 -9.586 -15.508 1 55.31 174 SER A CA 1
ATOM 1408 C C . SER A 1 174 ? 6.066 -10.531 -15.672 1 55.31 174 SER A C 1
ATOM 1410 O O . SER A 1 174 ? 7.113 -10.336 -15.055 1 55.31 174 SER A O 1
ATOM 1412 N N . HIS A 1 175 ? 5.992 -11.82 -16.016 1 51.34 175 HIS A N 1
ATOM 1413 C CA . HIS A 1 175 ? 7.078 -12.719 -16.406 1 51.34 175 HIS A CA 1
ATOM 1414 C C . HIS A 1 175 ? 7.281 -12.711 -17.922 1 51.34 175 HIS A C 1
ATOM 1416 O O . HIS A 1 175 ? 7.988 -13.57 -18.453 1 51.34 175 HIS A O 1
ATOM 1422 N N . ALA A 1 176 ? 7.012 -11.523 -18.734 1 42.47 176 ALA A N 1
ATOM 1423 C CA . ALA A 1 176 ? 7.484 -11.672 -20.109 1 42.47 176 ALA A CA 1
ATOM 1424 C C . ALA A 1 176 ? 8.977 -11.367 -20.203 1 42.47 176 ALA A C 1
ATOM 1426 O O . ALA A 1 176 ? 9.492 -10.508 -19.5 1 42.47 176 ALA A O 1
ATOM 1427 N N . MET B 1 1 ? -16.266 24.938 1.193 1 35.81 1 MET B N 1
ATOM 1428 C CA . MET B 1 1 ? -16.297 25.922 2.273 1 35.81 1 MET B CA 1
ATOM 1429 C C . MET B 1 1 ? -15.914 25.281 3.602 1 35.81 1 MET B C 1
ATOM 1431 O O . MET B 1 1 ? -16.297 24.141 3.889 1 35.81 1 MET B O 1
ATOM 1435 N N . ALA B 1 2 ? -14.68 25.656 4.109 1 47.34 2 ALA B N 1
ATOM 1436 C CA . ALA B 1 2 ? -14.211 25.188 5.414 1 47.34 2 ALA B CA 1
ATOM 1437 C C . ALA B 1 2 ? -15.367 25.047 6.398 1 47.34 2 ALA B C 1
ATOM 1439 O O . ALA B 1 2 ? -16.188 25.969 6.535 1 47.34 2 ALA B O 1
ATOM 1440 N N . ALA B 1 3 ? -15.977 24 6.543 1 51 3 ALA B N 1
ATOM 1441 C CA . ALA B 1 3 ? -17 24 7.578 1 51 3 ALA B CA 1
ATOM 1442 C C . ALA B 1 3 ? -16.688 25 8.672 1 51 3 ALA B C 1
ATOM 1444 O O . ALA B 1 3 ? -15.523 25.188 9.039 1 51 3 ALA B O 1
ATOM 1445 N N . GLU B 1 4 ? -17.422 25.953 8.711 1 66.38 4 GLU B N 1
ATOM 1446 C CA . GLU B 1 4 ? -17.391 26.984 9.742 1 66.38 4 GLU B CA 1
ATOM 1447 C C . GLU B 1 4 ? -17.156 26.391 11.125 1 66.38 4 GLU B C 1
ATOM 1449 O O . GLU B 1 4 ? -17.922 25.531 11.578 1 66.38 4 GLU B O 1
ATOM 1454 N N . LEU B 1 5 ? -15.836 26.359 11.562 1 82.56 5 LEU B N 1
ATOM 1455 C CA . LEU B 1 5 ? -15.5 25.891 12.898 1 82.56 5 LEU B CA 1
ATOM 1456 C C . LEU B 1 5 ? -16.406 26.531 13.945 1 82.56 5 LEU B C 1
ATOM 1458 O O . LEU B 1 5 ? -16.797 27.688 13.797 1 82.56 5 LEU B O 1
ATOM 1462 N N . THR B 1 6 ? -16.891 25.672 14.75 1 90.38 6 THR B N 1
ATOM 1463 C CA . THR B 1 6 ? -17.594 26.234 15.906 1 90.38 6 THR B CA 1
ATOM 1464 C C . THR B 1 6 ? -16.656 27.078 16.75 1 90.38 6 THR B C 1
ATOM 1466 O O . THR B 1 6 ? -15.438 27.062 16.547 1 90.38 6 THR B O 1
ATOM 1469 N N . ALA B 1 7 ? -17.234 27.891 17.531 1 92.12 7 ALA B N 1
ATOM 1470 C CA . ALA B 1 7 ? -16.438 28.734 18.422 1 92.12 7 ALA B CA 1
ATOM 1471 C C . ALA B 1 7 ? -15.492 27.875 19.266 1 92.12 7 ALA B C 1
ATOM 1473 O O . ALA B 1 7 ? -14.344 28.266 19.5 1 92.12 7 ALA B O 1
ATOM 1474 N N . GLU B 1 8 ? -15.977 26.75 19.703 1 92.88 8 GLU B N 1
ATOM 1475 C CA . GLU B 1 8 ? -15.164 25.844 20.516 1 92.88 8 GLU B CA 1
ATOM 1476 C C . GLU B 1 8 ? -14.008 25.266 19.703 1 92.88 8 GLU B C 1
ATOM 1478 O O . GLU B 1 8 ? -12.891 25.156 20.203 1 92.88 8 GLU B O 1
ATOM 1483 N N . GLU B 1 9 ? -14.273 25.031 18.5 1 93.31 9 GLU B N 1
ATOM 1484 C CA . GLU B 1 9 ? -13.25 24.469 17.625 1 93.31 9 GLU B CA 1
ATOM 1485 C C . GLU B 1 9 ? -12.195 25.516 17.281 1 93.31 9 GLU B C 1
ATOM 1487 O O . GLU B 1 9 ? -11.008 25.203 17.172 1 93.31 9 GLU B O 1
ATOM 1492 N N . GLU B 1 10 ? -12.648 26.688 17.109 1 94.81 10 GLU B N 1
ATOM 1493 C CA . GLU B 1 10 ? -11.711 27.766 16.844 1 94.81 10 GLU B CA 1
ATOM 1494 C C . GLU B 1 10 ? -10.781 28 18.031 1 94.81 10 GLU B C 1
ATOM 1496 O O . GLU B 1 10 ? -9.586 28.234 17.844 1 94.81 10 GLU B O 1
ATOM 1501 N N . GLN B 1 11 ? -11.398 27.953 19.141 1 95.25 11 GLN B N 1
ATOM 1502 C CA . GLN B 1 11 ? -10.602 28.125 20.359 1 95.25 11 GLN B CA 1
ATOM 1503 C C . GLN B 1 11 ? -9.594 26.984 20.516 1 95.25 11 GLN B C 1
ATOM 1505 O O . GLN B 1 11 ? -8.453 27.219 20.938 1 95.25 11 GLN B O 1
ATOM 1510 N N . ALA B 1 12 ? -10.008 25.844 20.297 1 95.62 12 ALA B N 1
ATOM 1511 C CA . ALA B 1 12 ? -9.109 24.703 20.359 1 95.62 12 ALA B CA 1
ATOM 1512 C C . ALA B 1 12 ? -7.945 24.859 19.391 1 95.62 12 ALA B C 1
ATOM 1514 O O . ALA B 1 12 ? -6.805 24.516 19.703 1 95.62 12 ALA B O 1
ATOM 1515 N N . THR B 1 13 ? -8.227 25.375 18.234 1 94.81 13 THR B N 1
ATOM 1516 C CA . THR B 1 13 ? -7.203 25.578 17.219 1 94.81 13 THR B CA 1
ATOM 1517 C C . THR B 1 13 ? -6.172 26.594 17.672 1 94.81 13 THR B C 1
ATOM 1519 O O . THR B 1 13 ? -4.969 26.406 17.484 1 94.81 13 THR B O 1
ATOM 1522 N N . LYS B 1 14 ? -6.668 27.609 18.266 1 94.94 14 LYS B N 1
ATOM 1523 C CA . LYS B 1 14 ? -5.773 28.641 18.781 1 94.94 14 LYS B CA 1
ATOM 1524 C C . LYS B 1 14 ? -4.859 28.078 19.875 1 94.94 14 LYS B C 1
ATOM 1526 O O . LYS B 1 14 ? -3.658 28.344 19.875 1 94.94 14 LYS B O 1
ATOM 1531 N N . GLN B 1 15 ? -5.469 27.312 20.688 1 95.06 15 GLN B N 1
ATOM 1532 C CA . GLN B 1 15 ? -4.703 26.719 21.781 1 95.06 15 GLN B CA 1
ATOM 1533 C C . GLN B 1 15 ? -3.648 25.75 21.234 1 95.06 15 GLN B C 1
ATOM 1535 O O . GLN B 1 15 ? -2.516 25.734 21.719 1 95.06 15 GLN B O 1
ATOM 1540 N N . PHE B 1 16 ? -4.043 24.922 20.375 1 95.38 16 PHE B N 1
ATOM 1541 C CA . PHE B 1 16 ? -3.129 23.984 19.719 1 95.38 16 PHE B CA 1
ATOM 1542 C C . PHE B 1 16 ? -1.95 24.734 19.109 1 95.38 16 PHE B C 1
ATOM 1544 O O . PHE B 1 16 ? -0.794 24.375 19.344 1 95.38 16 PHE B O 1
ATOM 1551 N N . LEU B 1 17 ? -2.223 25.797 18.391 1 94.12 17 LEU B N 1
ATOM 1552 C CA . LEU B 1 17 ? -1.19 26.547 17.688 1 94.12 17 LEU B CA 1
ATOM 1553 C C . LEU B 1 17 ? -0.258 27.25 18.672 1 94.12 17 LEU B C 1
ATOM 1555 O O . LEU B 1 17 ? 0.948 27.328 18.438 1 94.12 17 LEU B O 1
ATOM 1559 N N . GLU B 1 18 ? -0.86 27.75 19.656 1 92 18 GLU B N 1
ATOM 1560 C CA . GLU B 1 18 ? -0.049 28.406 20.672 1 92 18 GLU B CA 1
ATOM 1561 C C . GLU B 1 18 ? 0.984 27.453 21.266 1 92 18 GLU B C 1
ATOM 1563 O O . GLU B 1 18 ? 2.145 27.828 21.453 1 92 18 GLU B O 1
ATOM 1568 N N . GLU B 1 19 ? 0.602 26.266 21.531 1 90.56 19 GLU B N 1
ATOM 1569 C CA . GLU B 1 19 ? 1.496 25.281 22.125 1 90.56 19 GLU B CA 1
ATOM 1570 C C . GLU B 1 19 ? 2.545 24.812 21.109 1 90.56 19 GLU B C 1
ATOM 1572 O O . GLU B 1 19 ? 3.73 24.719 21.438 1 90.56 19 GLU B O 1
ATOM 1577 N N . ILE B 1 20 ? 2.098 24.5 19.969 1 89.94 20 ILE B N 1
ATOM 1578 C CA . ILE B 1 20 ? 2.973 23.938 18.953 1 89.94 20 ILE B CA 1
ATOM 1579 C C . ILE B 1 20 ? 3.961 25 18.469 1 89.94 20 ILE B C 1
ATOM 1581 O O . ILE B 1 20 ? 5.129 24.703 18.203 1 89.94 20 ILE B O 1
ATOM 1585 N N . ASN B 1 21 ? 3.459 26.188 18.328 1 85.94 21 ASN B N 1
ATOM 1586 C CA . ASN B 1 21 ? 4.332 27.234 17.812 1 85.94 21 ASN B CA 1
ATOM 1587 C C . ASN B 1 21 ? 5.406 27.625 18.828 1 85.94 21 ASN B C 1
ATOM 1589 O O . ASN B 1 21 ? 6.488 28.078 18.453 1 85.94 21 ASN B O 1
ATOM 1593 N N . LYS B 1 22 ? 5.09 27.438 20.031 1 83.81 22 LYS B N 1
ATOM 1594 C CA . LYS B 1 22 ? 6.152 27.562 21.016 1 83.81 22 LYS B CA 1
ATOM 1595 C C . LYS B 1 22 ? 7.266 26.562 20.766 1 83.81 22 LYS B C 1
ATOM 1597 O O . LYS B 1 22 ? 8.445 26.891 20.828 1 83.81 22 LYS B O 1
ATOM 1602 N N . TRP B 1 23 ? 6.859 25.406 20.469 1 78.75 23 TRP B N 1
ATOM 1603 C CA . TRP B 1 23 ? 7.793 24.312 20.203 1 78.75 23 TRP B CA 1
ATOM 1604 C C . TRP B 1 23 ? 8.547 24.547 18.906 1 78.75 23 TRP B C 1
ATOM 1606 O O . TRP B 1 23 ? 9.766 24.359 18.844 1 78.75 23 TRP B O 1
ATOM 1616 N N . THR B 1 24 ? 7.832 24.938 17.859 1 77.81 24 THR B N 1
ATOM 1617 C CA . THR B 1 24 ? 8.445 25.125 16.547 1 77.81 24 THR B CA 1
ATOM 1618 C C . THR B 1 24 ? 9.469 26.25 16.578 1 77.81 24 THR B C 1
ATOM 1620 O O . THR B 1 24 ? 10.523 26.172 15.961 1 77.81 24 THR B O 1
ATOM 1623 N N . THR B 1 25 ? 9.172 27.281 17.25 1 75.38 25 THR B N 1
ATOM 1624 C CA . THR B 1 25 ? 10.102 28.391 17.406 1 75.38 25 THR B CA 1
ATOM 1625 C C . THR B 1 25 ? 11.367 27.938 18.125 1 75.38 25 THR B C 1
ATOM 1627 O O . THR B 1 25 ? 12.484 28.281 17.719 1 75.38 25 THR B O 1
ATOM 1630 N N . GLN B 1 26 ? 11.203 27.141 19.062 1 76 26 GLN B N 1
ATOM 1631 C CA . GLN B 1 26 ? 12.328 26.656 19.844 1 76 26 GLN B CA 1
ATOM 1632 C C . GLN B 1 26 ? 13.219 25.734 19.016 1 76 26 GLN B C 1
ATOM 1634 O O . GLN B 1 26 ? 14.438 25.688 19.219 1 76 26 GLN B O 1
ATOM 1639 N N . HIS B 1 27 ? 12.664 25.094 18.094 1 69.62 27 HIS B N 1
ATOM 1640 C CA . HIS B 1 27 ? 13.406 24.078 17.359 1 69.62 27 HIS B CA 1
ATOM 1641 C C . HIS B 1 27 ? 13.734 24.562 15.945 1 69.62 27 HIS B C 1
ATOM 1643 O O . HIS B 1 27 ? 14.242 23.797 15.125 1 69.62 27 HIS B O 1
ATOM 1649 N N . GLY B 1 28 ? 13.406 25.797 15.703 1 65.94 28 GLY B N 1
ATOM 1650 C CA . GLY B 1 28 ? 13.766 26.391 14.422 1 65.94 28 GLY B CA 1
ATOM 1651 C C . GLY B 1 28 ? 12.969 25.828 13.266 1 65.94 28 GLY B C 1
ATOM 1652 O O . GLY B 1 28 ? 13.5 25.641 12.172 1 65.94 28 GLY B O 1
ATOM 1653 N N . VAL B 1 29 ? 11.773 25.359 13.547 1 68.19 29 VAL B N 1
ATOM 1654 C CA . VAL B 1 29 ? 10.898 24.828 12.508 1 68.19 29 VAL B CA 1
ATOM 1655 C C . VAL B 1 29 ? 9.789 25.828 12.203 1 68.19 29 VAL B C 1
ATOM 1657 O O . VAL B 1 29 ? 9.445 26.672 13.047 1 68.19 29 VAL B O 1
ATOM 1660 N N . SER B 1 30 ? 9.344 25.844 11 1 71.31 30 SER B N 1
ATOM 1661 C CA . SER B 1 30 ? 8.289 26.75 10.57 1 71.31 30 SER B CA 1
ATOM 1662 C C . SER B 1 30 ? 6.992 26.484 11.328 1 71.31 30 SER B C 1
ATOM 1664 O O . SER B 1 30 ? 6.645 25.328 11.594 1 71.31 30 SER B O 1
ATOM 1666 N N . PRO B 1 31 ? 6.383 27.641 11.68 1 78 31 PRO B N 1
ATOM 1667 C CA . PRO B 1 31 ? 5.102 27.484 12.375 1 78 31 PRO B CA 1
ATOM 1668 C C . PRO B 1 31 ? 4.062 26.75 11.539 1 78 31 PRO B C 1
ATOM 1670 O O . PRO B 1 31 ? 4.164 26.703 10.305 1 78 31 PRO B O 1
ATOM 1673 N N . LEU B 1 32 ? 3.148 26.109 12.219 1 80.56 32 LEU B N 1
ATOM 1674 C CA . LEU B 1 32 ? 2.072 25.375 11.547 1 80.56 32 LEU B CA 1
ATOM 1675 C C . LEU B 1 32 ? 0.979 26.344 11.086 1 80.56 32 LEU B C 1
ATOM 1677 O O . LEU B 1 32 ? 0.646 27.297 11.789 1 80.56 32 LEU B O 1
ATOM 1681 N N . SER B 1 33 ? 0.526 26.156 9.938 1 79.94 33 SER B N 1
ATOM 1682 C CA . SER B 1 33 ? -0.603 26.938 9.453 1 79.94 33 SER B CA 1
ATOM 1683 C C . SER B 1 33 ? -1.888 26.578 10.188 1 79.94 33 SER B C 1
ATOM 1685 O O . SER B 1 33 ? -1.97 25.516 10.82 1 79.94 33 SER B O 1
ATOM 1687 N N . TRP B 1 34 ? -2.865 27.562 10.125 1 85.19 34 TRP B N 1
ATOM 1688 C CA . TRP B 1 34 ? -4.172 27.328 10.727 1 85.19 34 TRP B CA 1
ATOM 1689 C C . TRP B 1 34 ? -4.816 26.062 10.156 1 85.19 34 TRP B C 1
ATOM 1691 O O . TRP B 1 34 ? -5.324 25.219 10.898 1 85.19 34 TRP B O 1
ATOM 1701 N N . ASN B 1 35 ? -4.66 25.891 8.898 1 77.81 35 ASN B N 1
ATOM 1702 C CA . ASN B 1 35 ? -5.285 24.75 8.234 1 77.81 35 ASN B CA 1
ATOM 1703 C C . ASN B 1 35 ? -4.641 23.438 8.641 1 77.81 35 ASN B C 1
ATOM 1705 O O . ASN B 1 35 ? -5.332 22.438 8.836 1 77.81 35 ASN B O 1
ATOM 1709 N N . ALA B 1 36 ? -3.402 23.453 8.742 1 78.62 36 ALA B N 1
ATOM 1710 C CA . ALA B 1 36 ? -2.699 22.25 9.188 1 78.62 36 ALA B CA 1
ATOM 1711 C C . ALA B 1 36 ? -3.09 21.891 10.617 1 78.62 36 ALA B C 1
ATOM 1713 O O . ALA B 1 36 ? -3.291 20.719 10.938 1 78.62 36 ALA B O 1
ATOM 1714 N N . ALA B 1 37 ? -3.191 22.906 11.367 1 86.56 37 ALA B N 1
ATOM 1715 C CA . ALA B 1 37 ? -3.586 22.703 12.758 1 86.56 37 ALA B CA 1
ATOM 1716 C C . ALA B 1 37 ? -4.965 22.062 12.852 1 86.56 37 ALA B C 1
ATOM 1718 O O . ALA B 1 37 ? -5.168 21.109 13.625 1 86.56 37 ALA B O 1
ATOM 1719 N N . VAL B 1 38 ? -5.816 22.547 12.07 1 83.88 38 VAL B N 1
ATOM 1720 C CA . VAL B 1 38 ? -7.191 22.047 12.078 1 83.88 38 VAL B CA 1
ATOM 1721 C C . VAL B 1 38 ? -7.211 20.578 11.695 1 83.88 38 VAL B C 1
ATOM 1723 O O . VAL B 1 38 ? -7.996 19.797 12.242 1 83.88 38 VAL B O 1
ATOM 1726 N N . LYS B 1 39 ? -6.355 20.156 10.93 1 77.69 39 LYS B N 1
ATOM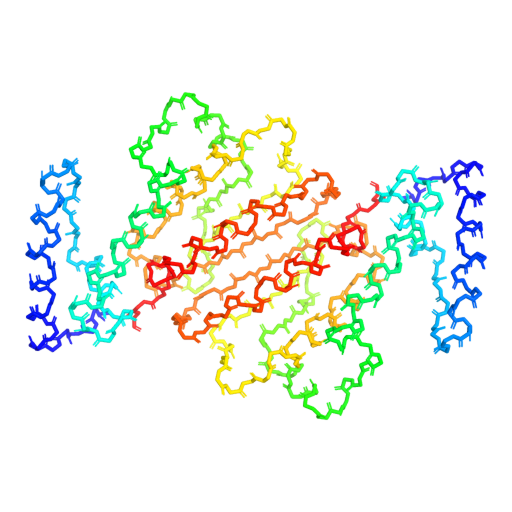 1727 C CA . LYS B 1 39 ? -6.312 18.766 10.484 1 77.69 39 LYS B CA 1
ATOM 1728 C C . LYS B 1 39 ? -5.906 17.844 11.625 1 77.69 39 LYS B C 1
ATOM 1730 O O . LYS B 1 39 ? -6.484 16.766 11.797 1 77.69 39 LYS B O 1
ATOM 1735 N N . PHE B 1 40 ? -4.941 18.234 12.328 1 82.69 40 PHE B N 1
ATOM 1736 C CA . PHE B 1 40 ? -4.527 17.453 13.477 1 82.69 40 PHE B CA 1
ATOM 1737 C C . PHE B 1 40 ? -5.648 17.375 14.508 1 82.69 40 PHE B C 1
ATOM 1739 O O . PHE B 1 40 ? -5.867 16.312 15.117 1 82.69 40 PHE B O 1
ATOM 1746 N N . LEU B 1 41 ? -6.297 18.5 14.641 1 87 41 LEU B N 1
ATOM 1747 C CA . LEU B 1 41 ? -7.363 18.562 15.633 1 87 41 LEU B CA 1
ATOM 1748 C C . LEU B 1 41 ? -8.555 17.719 15.195 1 87 41 LEU B C 1
ATOM 1750 O O . LEU B 1 41 ? -9.148 17 16.016 1 87 41 LEU B O 1
ATOM 1754 N N . MET B 1 42 ? -8.828 17.75 14 1 80.44 42 MET B N 1
ATOM 1755 C CA . MET B 1 42 ? -9.945 16.969 13.477 1 80.44 42 MET B CA 1
ATOM 1756 C C . MET B 1 42 ? -9.695 15.477 13.656 1 80.44 42 MET B C 1
ATOM 1758 O O . MET B 1 42 ? -10.633 14.719 13.922 1 80.44 42 MET B O 1
ATOM 1762 N N . ALA B 1 43 ? -8.484 15.133 13.492 1 76.56 43 ALA B N 1
ATOM 1763 C CA . ALA B 1 43 ? -8.117 13.727 13.617 1 76.56 43 ALA B CA 1
ATOM 1764 C C . ALA B 1 43 ? -8.344 13.219 15.031 1 76.56 43 ALA B C 1
ATOM 1766 O O . ALA B 1 43 ? -8.43 12.008 15.258 1 76.56 43 ALA B O 1
ATOM 1767 N N . ARG B 1 44 ? -8.391 14.125 15.891 1 80.56 44 ARG B N 1
ATOM 1768 C CA . ARG B 1 44 ? -8.57 13.766 17.297 1 80.56 44 ARG B CA 1
ATOM 1769 C C . ARG B 1 44 ? -9.812 14.43 17.875 1 80.56 44 ARG B C 1
ATOM 1771 O O . ARG B 1 44 ? -9.828 14.797 19.062 1 80.56 44 ARG B O 1
ATOM 1778 N N . LYS B 1 45 ? -10.781 14.641 16.969 1 82.62 45 LYS B N 1
ATOM 1779 C CA . LYS B 1 45 ? -12.07 15.203 17.359 1 82.62 45 LYS B CA 1
ATOM 1780 C C . LYS B 1 45 ? -11.898 16.5 18.141 1 82.62 45 LYS B C 1
ATOM 1782 O O . LYS B 1 45 ? -12.602 16.734 19.125 1 82.62 45 LYS B O 1
ATOM 1787 N N . PHE B 1 46 ? -10.867 17.219 17.906 1 90.25 46 PHE B N 1
ATOM 1788 C CA . PHE B 1 46 ? -10.539 18.547 18.406 1 90.25 46 PHE B CA 1
ATOM 1789 C C . PHE B 1 46 ? -10.156 18.484 19.891 1 90.25 46 PHE B C 1
ATOM 1791 O O . PHE B 1 46 ? -10.336 19.453 20.625 1 90.25 46 PHE B O 1
ATOM 1798 N N . ASP B 1 47 ? -9.711 17.359 20.266 1 92.31 47 ASP B N 1
ATOM 1799 C CA . ASP B 1 47 ? -9.008 17.25 21.531 1 92.31 47 ASP B CA 1
ATOM 1800 C C . ASP B 1 47 ? -7.586 17.797 21.422 1 92.31 47 ASP B C 1
ATOM 1802 O O . ASP B 1 47 ? -6.715 17.156 20.828 1 92.31 47 ASP B O 1
ATOM 1806 N N . VAL B 1 48 ? -7.348 18.891 22.109 1 94.69 48 VAL B N 1
ATOM 1807 C CA . VAL B 1 48 ? -6.105 19.625 21.922 1 94.69 48 VAL B CA 1
ATOM 1808 C C . VAL B 1 48 ? -4.926 18.781 22.391 1 94.69 48 VAL B C 1
ATOM 1810 O O . VAL B 1 48 ? -3.908 18.688 21.703 1 94.69 48 VAL B O 1
ATOM 1813 N N . TYR B 1 49 ? -5.035 18.125 23.484 1 93.88 49 TYR B N 1
ATOM 1814 C CA . TYR B 1 49 ? -3.949 17.328 24.031 1 93.88 49 TYR B CA 1
ATOM 1815 C C . TYR B 1 49 ? -3.604 16.156 23.109 1 93.88 49 TYR B C 1
ATOM 1817 O O . TYR B 1 49 ? -2.43 15.914 22.828 1 93.88 49 TYR B O 1
ATOM 1825 N N . ARG B 1 50 ? -4.586 15.531 22.609 1 90 50 ARG B N 1
ATOM 1826 C CA . ARG B 1 50 ? -4.367 14.398 21.719 1 90 50 ARG B CA 1
ATOM 1827 C C . ARG B 1 50 ? -3.801 14.852 20.391 1 90 50 ARG B C 1
ATOM 1829 O O . ARG B 1 50 ? -2.992 14.148 19.781 1 90 50 ARG B O 1
ATOM 1836 N N . ALA B 1 51 ? -4.301 15.969 20.031 1 89.81 51 ALA B N 1
ATOM 1837 C CA . ALA B 1 51 ? -3.799 16.516 18.781 1 89.81 51 ALA B CA 1
ATOM 1838 C C . ALA B 1 51 ? -2.322 16.891 18.891 1 89.81 51 ALA B C 1
ATOM 1840 O O . ALA B 1 51 ? -1.551 16.688 17.953 1 89.81 51 ALA B O 1
ATOM 1841 N N . ILE B 1 52 ? -1.967 17.406 20.016 1 90.88 52 ILE B N 1
ATOM 1842 C CA . ILE B 1 52 ? -0.572 17.75 20.266 1 90.88 52 ILE B CA 1
ATOM 1843 C C . ILE B 1 52 ? 0.289 16.5 20.25 1 90.88 52 ILE B C 1
ATOM 1845 O O . ILE B 1 52 ? 1.359 16.469 19.641 1 90.88 52 ILE B O 1
ATOM 1849 N N . GLU B 1 53 ? -0.19 15.508 20.812 1 89.69 53 GLU B N 1
ATOM 1850 C CA . GLU B 1 53 ? 0.528 14.234 20.828 1 89.69 53 GLU B CA 1
ATOM 1851 C C . GLU B 1 53 ? 0.704 13.688 19.406 1 89.69 53 GLU B C 1
ATOM 1853 O O . GLU B 1 53 ? 1.768 13.172 19.062 1 89.69 53 GLU B O 1
ATOM 1858 N N . LEU B 1 54 ? -0.375 13.797 18.703 1 84.06 54 LEU B N 1
ATOM 1859 C CA . LEU B 1 54 ? -0.317 13.328 17.328 1 84.06 54 LEU B CA 1
ATOM 1860 C C . LEU B 1 54 ? 0.725 14.109 16.531 1 84.06 54 LEU B C 1
ATOM 1862 O O . LEU B 1 54 ? 1.474 13.531 15.742 1 84.06 54 LEU B O 1
ATOM 1866 N N . PHE B 1 55 ? 0.78 15.359 16.766 1 86.12 55 PHE B N 1
ATOM 1867 C CA . PHE B 1 55 ? 1.743 16.203 16.062 1 86.12 55 PHE B CA 1
ATOM 1868 C C . PHE B 1 55 ? 3.17 15.797 16.422 1 86.12 55 PHE B C 1
ATOM 1870 O O . PHE B 1 55 ? 4.023 15.68 15.539 1 86.12 55 PHE B O 1
ATOM 1877 N N . TYR B 1 56 ? 3.395 15.562 17.609 1 86.38 56 TYR B N 1
ATOM 1878 C CA . TYR B 1 56 ? 4.738 15.18 18.047 1 86.38 56 TYR B CA 1
ATOM 1879 C C . TYR B 1 56 ? 5.121 13.82 17.469 1 86.38 56 TYR B C 1
ATOM 1881 O O . TYR B 1 56 ? 6.266 13.609 17.062 1 86.38 56 TYR B O 1
ATOM 1889 N N . CYS B 1 57 ? 4.199 12.93 17.516 1 84.06 57 CYS B N 1
ATOM 1890 C CA . CYS B 1 57 ? 4.445 11.617 16.938 1 84.06 57 CYS B CA 1
ATOM 1891 C C . CYS B 1 57 ? 4.777 11.734 15.453 1 84.06 57 CYS B C 1
ATOM 1893 O O . CYS B 1 57 ? 5.707 11.086 14.969 1 84.06 57 CYS B O 1
ATOM 1895 N N . TYR B 1 58 ? 4.047 12.516 14.906 1 81.94 58 TYR B N 1
ATOM 1896 C CA . TYR B 1 58 ? 4.254 12.766 13.484 1 81.94 58 TYR B CA 1
ATOM 1897 C C . TYR B 1 58 ? 5.641 13.344 13.227 1 81.94 58 TYR B C 1
ATOM 1899 O O . TYR B 1 58 ? 6.375 12.859 12.359 1 81.94 58 TYR B O 1
ATOM 1907 N N . ARG B 1 59 ? 5.969 14.266 13.961 1 83.38 59 ARG B N 1
ATOM 1908 C CA . ARG B 1 59 ? 7.262 14.93 13.797 1 83.38 59 ARG B CA 1
ATOM 1909 C C . ARG B 1 59 ? 8.406 13.984 14.148 1 83.38 59 ARG B C 1
ATOM 1911 O O . ARG B 1 59 ? 9.438 13.969 13.469 1 83.38 59 ARG B O 1
ATOM 1918 N N . ASP B 1 60 ? 8.234 13.266 15.164 1 85.88 60 ASP B N 1
ATOM 1919 C CA . ASP B 1 60 ? 9.258 12.312 15.586 1 85.88 60 ASP B CA 1
ATOM 1920 C C . ASP B 1 60 ? 9.508 11.258 14.508 1 85.88 60 ASP B C 1
ATOM 1922 O O . ASP B 1 60 ? 10.656 10.883 14.258 1 85.88 60 ASP B O 1
ATOM 1926 N N . THR B 1 61 ? 8.469 10.781 13.992 1 83.5 61 THR B N 1
ATOM 1927 C CA . THR B 1 61 ? 8.602 9.773 12.938 1 83.5 61 THR B CA 1
ATOM 1928 C C . THR B 1 61 ? 9.344 10.344 11.734 1 83.5 61 THR B C 1
ATOM 1930 O O . THR B 1 61 ? 10.195 9.672 11.148 1 83.5 61 THR B O 1
ATOM 1933 N N . ARG B 1 62 ? 9.047 11.516 11.398 1 85.06 62 ARG B N 1
ATOM 1934 C CA . ARG B 1 62 ? 9.742 12.172 10.297 1 85.06 62 ARG B CA 1
ATOM 1935 C C . ARG B 1 62 ? 11.219 12.375 10.609 1 85.06 62 ARG B C 1
ATOM 1937 O O . ARG B 1 62 ? 12.078 12.18 9.75 1 85.06 62 ARG B O 1
ATOM 1944 N N . LEU B 1 63 ? 11.438 12.711 11.852 1 86.12 63 LEU B N 1
ATOM 1945 C CA . LEU B 1 63 ? 12.82 12.898 12.281 1 86.12 63 LEU B CA 1
ATOM 1946 C C . LEU B 1 63 ? 13.586 11.578 12.234 1 86.12 63 LEU B C 1
ATOM 1948 O O . LEU B 1 63 ? 14.719 11.531 11.742 1 86.12 63 LEU B O 1
ATOM 1952 N N . LYS B 1 64 ? 12.961 10.594 12.68 1 87.12 64 LYS B N 1
ATOM 1953 C CA . LYS B 1 64 ? 13.578 9.273 12.703 1 87.12 64 LYS B CA 1
ATOM 1954 C C . LYS B 1 64 ? 13.906 8.789 11.297 1 87.12 64 LYS B C 1
ATOM 1956 O O . LYS B 1 64 ? 14.938 8.148 11.078 1 87.12 64 LYS B O 1
ATOM 1961 N N . GLU B 1 65 ? 13.086 9.156 10.383 1 85.31 65 GLU B N 1
ATOM 1962 C CA . GLU B 1 65 ? 13.258 8.688 9.008 1 85.31 65 GLU B CA 1
ATOM 1963 C C . GLU B 1 65 ? 14.062 9.695 8.188 1 85.31 65 GLU B C 1
ATOM 1965 O O . GLU B 1 65 ? 14.32 9.469 7.004 1 85.31 65 GLU B O 1
ATOM 1970 N N . GLY B 1 66 ? 14.422 10.75 8.852 1 85.25 66 GLY B N 1
ATOM 1971 C CA . GLY B 1 66 ? 15.234 11.75 8.188 1 85.25 66 GLY B CA 1
ATOM 1972 C C . GLY B 1 66 ? 14.453 12.586 7.188 1 85.25 66 GLY B C 1
ATOM 1973 O O . GLY B 1 66 ? 15.016 13.07 6.203 1 85.25 66 GLY B O 1
ATOM 1974 N N . ILE B 1 67 ? 13.18 12.648 7.359 1 88.06 67 ILE B N 1
ATOM 1975 C CA . ILE B 1 67 ? 12.328 13.438 6.48 1 88.06 67 ILE B CA 1
ATOM 1976 C C . ILE B 1 67 ? 12.164 14.844 7.047 1 88.06 67 ILE B C 1
ATOM 1978 O O . ILE B 1 67 ? 11.055 15.281 7.344 1 88.06 67 ILE B O 1
ATOM 1982 N N . VAL B 1 68 ? 13.234 15.477 7.305 1 82.62 68 VAL B N 1
ATOM 1983 C CA . VAL B 1 68 ? 13.281 16.844 7.82 1 82.62 68 VAL B CA 1
ATOM 1984 C C . VAL B 1 68 ? 14.281 17.656 7.012 1 82.62 68 VAL B C 1
ATOM 1986 O O . VAL B 1 68 ? 15.32 17.156 6.59 1 82.62 68 VAL B O 1
ATOM 1989 N N . ARG B 1 69 ? 14.008 18.969 6.777 1 82.12 69 ARG B N 1
ATOM 1990 C CA . ARG B 1 69 ? 14.891 19.906 6.086 1 82.12 69 ARG B CA 1
ATOM 1991 C C . ARG B 1 69 ? 15.391 19.312 4.777 1 82.12 69 ARG B C 1
ATOM 1993 O O . ARG B 1 69 ? 16.594 19.266 4.535 1 82.12 69 ARG B O 1
ATOM 2000 N N . LEU B 1 70 ? 14.422 18.906 3.984 1 88.62 70 LEU B N 1
ATOM 2001 C CA . LEU B 1 70 ? 14.758 18.266 2.719 1 88.62 70 LEU B CA 1
ATOM 2002 C C . LEU B 1 70 ? 15.242 19.297 1.7 1 88.62 70 LEU B C 1
ATOM 2004 O O . LEU B 1 70 ? 14.617 20.344 1.542 1 88.62 70 LEU B O 1
ATOM 2008 N N . LYS B 1 71 ? 16.422 19.016 1.128 1 92.19 71 LYS B N 1
ATOM 2009 C CA . LYS B 1 71 ? 17 19.859 0.084 1 92.19 71 LYS B CA 1
ATOM 2010 C C . LYS B 1 71 ? 16.875 19.203 -1.286 1 92.19 71 LYS B C 1
ATOM 2012 O O . LYS B 1 71 ? 17.781 18.469 -1.706 1 92.19 71 LYS B O 1
ATOM 2017 N N . PRO B 1 72 ? 15.805 19.5 -2.041 1 92.38 72 PRO B N 1
ATOM 2018 C CA . PRO B 1 72 ? 15.492 18.797 -3.291 1 92.38 72 PRO B CA 1
ATOM 2019 C C . PRO B 1 72 ? 16.516 19.062 -4.387 1 92.38 72 PRO B C 1
ATOM 2021 O O . PRO B 1 72 ? 16.594 18.297 -5.355 1 92.38 72 PRO B O 1
ATOM 2024 N N . HIS B 1 73 ? 17.344 20.078 -4.188 1 95 73 HIS B N 1
ATOM 2025 C CA . HIS B 1 73 ? 18.312 20.438 -5.215 1 95 73 HIS B CA 1
ATOM 2026 C C . HIS B 1 73 ? 19.656 19.781 -4.941 1 95 73 HIS B C 1
ATOM 2028 O O . HIS B 1 73 ? 20.578 19.844 -5.77 1 95 73 HIS B O 1
ATOM 2034 N N . GLU B 1 74 ? 19.781 19.094 -3.846 1 95.56 74 GLU B N 1
ATOM 2035 C CA . GLU B 1 74 ? 21.031 18.453 -3.467 1 95.56 74 GLU B CA 1
ATOM 2036 C C . GLU B 1 74 ? 20.969 16.938 -3.652 1 95.56 74 GLU B C 1
ATOM 2038 O O . GLU B 1 74 ? 19.891 16.344 -3.52 1 95.56 74 GLU B O 1
ATOM 2043 N N . GLU B 1 75 ? 22.188 16.438 -3.936 1 94.38 75 GLU B N 1
ATOM 2044 C CA . GLU B 1 75 ? 22.297 14.984 -4.02 1 94.38 75 GLU B CA 1
ATOM 2045 C C . GLU B 1 75 ? 22.359 14.352 -2.633 1 94.38 75 GLU B C 1
ATOM 2047 O O . GLU B 1 75 ? 22.859 14.961 -1.688 1 94.38 75 GLU B O 1
ATOM 2052 N N . PRO B 1 76 ? 21.703 13.195 -2.562 1 95.06 76 PRO B N 1
ATOM 2053 C CA . PRO B 1 76 ? 21.156 12.266 -3.553 1 95.06 76 PRO B CA 1
ATOM 2054 C C . PRO B 1 76 ? 19.656 12.461 -3.789 1 95.06 76 PRO B C 1
ATOM 2056 O O . PRO B 1 76 ? 19.078 11.797 -4.652 1 95.06 76 PRO B O 1
ATOM 2059 N N . LEU B 1 77 ? 19.125 13.359 -3.088 1 94.94 77 LEU B N 1
ATOM 2060 C CA . LEU B 1 77 ? 17.688 13.578 -3.166 1 94.94 77 LEU B CA 1
ATOM 2061 C C . LEU B 1 77 ? 17.281 14.086 -4.547 1 94.94 77 LEU B C 1
ATOM 2063 O O . LEU B 1 77 ? 16.281 13.648 -5.105 1 94.94 77 LEU B O 1
ATOM 2067 N N . ARG B 1 78 ? 18.047 14.891 -5.062 1 96 78 ARG B N 1
ATOM 2068 C CA . ARG B 1 78 ? 17.75 15.469 -6.375 1 96 78 ARG B CA 1
ATOM 2069 C C . ARG B 1 78 ? 17.594 14.375 -7.43 1 96 78 ARG B C 1
ATOM 2071 O O . ARG B 1 78 ? 16.609 14.359 -8.164 1 96 78 ARG B O 1
ATOM 2078 N N . SER B 1 79 ? 18.547 13.461 -7.523 1 95.69 79 SER B N 1
ATOM 2079 C CA . SER B 1 79 ? 18.516 12.383 -8.5 1 95.69 79 SER B CA 1
ATOM 2080 C C . SER B 1 79 ? 17.312 11.469 -8.289 1 95.69 79 SER B C 1
ATOM 2082 O O . SER B 1 79 ? 16.703 10.992 -9.25 1 95.69 79 SER B O 1
ATOM 2084 N N . GLU B 1 80 ? 16.984 11.25 -7.055 1 95.69 80 GLU B N 1
ATOM 2085 C CA . GLU B 1 80 ? 15.828 10.422 -6.742 1 95.69 80 GLU B CA 1
ATOM 2086 C C . GLU B 1 80 ? 14.531 11.078 -7.215 1 95.69 80 GLU B C 1
ATOM 2088 O O . GLU B 1 80 ? 13.664 10.414 -7.793 1 95.69 80 GLU B O 1
ATOM 2093 N N . LEU B 1 81 ? 14.516 12.359 -7.031 1 95.06 81 LEU B N 1
ATOM 2094 C CA . LEU B 1 81 ? 13.328 13.109 -7.434 1 95.06 81 LEU B CA 1
ATOM 2095 C C . LEU B 1 81 ? 13.172 13.109 -8.953 1 95.06 81 LEU B C 1
ATOM 2097 O O . LEU B 1 81 ? 12.055 13.109 -9.461 1 95.06 81 LEU B O 1
ATOM 2101 N N . LEU B 1 82 ? 14.281 13.055 -9.609 1 95.19 82 LEU B N 1
ATOM 2102 C CA . LEU B 1 82 ? 14.273 13.141 -11.07 1 95.19 82 LEU B CA 1
ATOM 2103 C C . LEU B 1 82 ? 14.164 11.758 -11.695 1 95.19 82 LEU B C 1
ATOM 2105 O O . LEU B 1 82 ? 13.977 11.633 -12.906 1 95.19 82 LEU B O 1
ATOM 2109 N N . SER B 1 83 ? 14.188 10.688 -10.953 1 94.56 83 SER B N 1
ATOM 2110 C CA . SER B 1 83 ? 14.203 9.312 -11.453 1 94.56 83 SER B CA 1
ATOM 2111 C C . SER B 1 83 ? 12.867 8.945 -12.102 1 94.56 83 SER B C 1
ATOM 2113 O O . SER B 1 83 ? 12.797 8.023 -12.906 1 94.56 83 SER B O 1
ATOM 2115 N N . GLY B 1 84 ? 11.805 9.656 -11.617 1 93.5 84 GLY B N 1
ATOM 2116 C CA . GLY B 1 84 ? 10.484 9.336 -12.141 1 93.5 84 GLY B CA 1
ATOM 2117 C C . GLY B 1 84 ? 9.836 8.156 -11.445 1 93.5 84 GLY B C 1
ATOM 2118 O O . GLY B 1 84 ? 8.719 7.762 -11.781 1 93.5 84 GLY B O 1
ATOM 2119 N N . LYS B 1 85 ? 10.5 7.586 -10.469 1 94.38 85 LYS B N 1
ATOM 2120 C CA . LYS B 1 85 ? 9.977 6.461 -9.695 1 94.38 85 LYS B CA 1
ATOM 2121 C C . LYS B 1 85 ? 8.664 6.828 -9.008 1 94.38 85 LYS B C 1
ATOM 2123 O O . LYS B 1 85 ? 7.715 6.043 -9.016 1 94.38 85 LYS B O 1
ATOM 2128 N N . PHE B 1 86 ? 8.766 7.965 -8.391 1 94.94 86 PHE B N 1
ATOM 2129 C CA . PHE B 1 86 ? 7.574 8.523 -7.754 1 94.94 86 PHE B CA 1
ATOM 2130 C C . PHE B 1 86 ? 7.258 9.906 -8.312 1 94.94 86 PHE B C 1
ATOM 2132 O O . PHE B 1 86 ? 8.133 10.773 -8.367 1 94.94 86 PHE B O 1
ATOM 2139 N N . THR B 1 87 ? 5.988 10.086 -8.711 1 95.06 87 THR B N 1
ATOM 2140 C CA . THR B 1 87 ? 5.629 11.367 -9.32 1 95.06 87 THR B CA 1
ATOM 2141 C C . THR B 1 87 ? 4.203 11.766 -8.938 1 95.06 87 THR B C 1
ATOM 2143 O O . THR B 1 87 ? 3.338 10.906 -8.773 1 95.06 87 THR B O 1
ATOM 2146 N N . ILE B 1 88 ? 4.039 13.008 -8.734 1 94.56 88 ILE B N 1
ATOM 2147 C CA . ILE B 1 88 ? 2.703 13.594 -8.688 1 94.56 88 ILE B CA 1
ATOM 2148 C C . ILE B 1 88 ? 2.303 14.078 -10.078 1 94.56 88 ILE B C 1
ATOM 2150 O O . ILE B 1 88 ? 2.941 14.969 -10.641 1 94.56 88 ILE B O 1
ATOM 2154 N N . LEU B 1 89 ? 1.292 13.438 -10.578 1 94.38 89 LEU B N 1
ATOM 2155 C CA . LEU B 1 89 ? 0.904 13.766 -11.938 1 94.38 89 LEU B CA 1
ATOM 2156 C C . LEU B 1 89 ? 0.34 15.18 -12.023 1 94.38 89 LEU B C 1
ATOM 2158 O O . LEU B 1 89 ? -0.229 15.68 -11.047 1 94.38 89 LEU B O 1
ATOM 2162 N N . SER B 1 90 ? 0.514 15.805 -13.164 1 92.44 90 SER B N 1
ATOM 2163 C CA . SER B 1 90 ? 0.019 17.172 -13.359 1 92.44 90 SER B CA 1
ATOM 2164 C C . SER B 1 90 ? -1.492 17.172 -13.562 1 92.44 90 SER B C 1
ATOM 2166 O O . SER B 1 90 ? -2.135 18.219 -13.414 1 92.44 90 SER B O 1
ATOM 2168 N N . VAL B 1 91 ? -2.041 16.094 -13.883 1 92.56 91 VAL B N 1
ATOM 2169 C CA . VAL B 1 91 ? -3.48 15.969 -14.094 1 92.56 91 VAL B CA 1
ATOM 2170 C C . VAL B 1 91 ? -4.133 15.406 -12.828 1 92.56 91 VAL B C 1
ATOM 2172 O O . VAL B 1 91 ? -3.477 14.75 -12.023 1 92.56 91 VAL B O 1
ATOM 2175 N N . ARG B 1 92 ? -5.352 15.766 -12.688 1 92.62 92 ARG B N 1
ATOM 2176 C CA . ARG B 1 92 ? -6.137 15.289 -11.555 1 92.62 92 ARG B CA 1
ATOM 2177 C C . ARG B 1 92 ? -7.215 14.312 -12 1 92.62 92 ARG B C 1
ATOM 2179 O O . ARG B 1 92 ? -7.52 14.219 -13.195 1 92.62 92 ARG B O 1
ATOM 2186 N N . ASP B 1 93 ? -7.582 13.492 -11.094 1 91.31 93 ASP B N 1
ATOM 2187 C CA . ASP B 1 93 ? -8.688 12.602 -11.43 1 91.31 93 ASP B CA 1
ATOM 2188 C C . ASP B 1 93 ? -9.984 13.383 -11.617 1 91.31 93 ASP B C 1
ATOM 2190 O O . ASP B 1 93 ? -10.047 14.57 -11.297 1 91.31 93 ASP B O 1
ATOM 2194 N N . PRO B 1 94 ? -11.039 12.789 -12.156 1 89.38 94 PRO B N 1
ATOM 2195 C CA . PRO B 1 94 ? -12.297 13.5 -12.422 1 89.38 94 PRO B CA 1
ATOM 2196 C C . PRO B 1 94 ? -12.883 14.148 -11.172 1 89.38 94 PRO B C 1
ATOM 2198 O O . PRO B 1 94 ? -13.586 15.164 -11.273 1 89.38 94 PRO B O 1
ATOM 2201 N N . SER B 1 95 ? -12.625 13.672 -10.062 1 88.88 95 SER B N 1
ATOM 2202 C CA . SER B 1 95 ? -13.148 14.234 -8.828 1 88.88 95 SER B CA 1
ATOM 2203 C C . SER B 1 95 ? -12.289 15.398 -8.344 1 88.88 95 SER B C 1
ATOM 2205 O O . SER B 1 95 ? -12.672 16.125 -7.422 1 88.88 95 SER B O 1
ATOM 2207 N N . GLY B 1 96 ? -11.102 15.562 -8.938 1 90.25 96 GLY B N 1
ATOM 2208 C CA . GLY B 1 96 ? -10.211 16.641 -8.562 1 90.25 96 GLY B CA 1
ATOM 2209 C C . GLY B 1 96 ? -9.102 16.203 -7.625 1 90.25 96 GLY B C 1
ATOM 2210 O O . GLY B 1 96 ? -8.281 17.016 -7.203 1 90.25 96 GLY B O 1
ATOM 2211 N N . ALA B 1 97 ? -9.039 14.984 -7.348 1 90.62 97 ALA B N 1
ATOM 2212 C CA . ALA B 1 97 ? -8.008 14.453 -6.457 1 90.62 97 ALA B CA 1
ATOM 2213 C C . ALA B 1 97 ? -6.645 14.445 -7.141 1 90.62 97 ALA B C 1
ATOM 2215 O O . ALA B 1 97 ? -6.555 14.305 -8.359 1 90.62 97 ALA B O 1
ATOM 2216 N N . SER B 1 98 ? -5.656 14.703 -6.352 1 92.06 98 SER B N 1
ATOM 2217 C CA . SER B 1 98 ? -4.293 14.578 -6.855 1 92.06 98 SER B CA 1
ATOM 2218 C C . SER B 1 98 ? -3.918 13.117 -7.094 1 92.06 98 SER B C 1
ATOM 2220 O O . SER B 1 98 ? -4.379 12.234 -6.371 1 92.06 98 SER B O 1
ATOM 2222 N N . ILE B 1 99 ? -3.115 12.906 -8.086 1 95 99 ILE B N 1
ATOM 2223 C CA . ILE B 1 99 ? -2.734 11.539 -8.422 1 95 99 ILE B CA 1
ATOM 2224 C C . ILE B 1 99 ? -1.244 11.336 -8.156 1 95 99 ILE B C 1
ATOM 2226 O O . ILE B 1 99 ? -0.407 12.039 -8.734 1 95 99 ILE B O 1
ATOM 2230 N N . ALA B 1 100 ? -0.929 10.469 -7.246 1 94.69 100 ALA B N 1
ATOM 2231 C CA . ALA B 1 100 ? 0.441 10.055 -6.961 1 94.69 100 ALA B CA 1
ATOM 2232 C C . ALA B 1 100 ? 0.748 8.703 -7.605 1 94.69 100 ALA B C 1
ATOM 2234 O O . ALA B 1 100 ? 0.031 7.727 -7.383 1 94.69 100 ALA B O 1
ATOM 2235 N N . LEU B 1 101 ? 1.791 8.672 -8.406 1 95.75 101 LEU B N 1
ATOM 2236 C CA . LEU B 1 101 ? 2.137 7.477 -9.172 1 95.75 101 LEU B CA 1
ATOM 2237 C C . LEU B 1 101 ? 3.496 6.934 -8.75 1 95.75 101 LEU B C 1
ATOM 2239 O O . LEU B 1 101 ? 4.484 7.668 -8.727 1 95.75 101 LEU B O 1
ATOM 2243 N N . PHE B 1 102 ? 3.533 5.707 -8.312 1 95.38 102 PHE B N 1
ATOM 2244 C CA . PHE B 1 102 ? 4.766 4.973 -8.062 1 95.38 102 PHE B CA 1
ATOM 2245 C C . PHE B 1 102 ? 5.012 3.932 -9.148 1 95.38 102 PHE B C 1
ATOM 2247 O O . PHE B 1 102 ? 4.215 3.006 -9.32 1 95.38 102 PHE B O 1
ATOM 2254 N N . THR B 1 103 ? 6.09 4.066 -9.875 1 94.5 103 THR B N 1
ATOM 2255 C CA . THR B 1 103 ? 6.457 3.131 -10.922 1 94.5 103 THR B CA 1
ATOM 2256 C C . THR B 1 103 ? 7.453 2.096 -10.406 1 94.5 103 THR B C 1
ATOM 2258 O O . THR B 1 103 ? 8.656 2.35 -10.367 1 94.5 103 THR B O 1
ATOM 2261 N N . ALA B 1 104 ? 6.984 0.931 -10.172 1 91.19 104 ALA B N 1
ATOM 2262 C CA . ALA B 1 104 ? 7.73 -0.092 -9.438 1 91.19 104 ALA B CA 1
ATOM 2263 C C .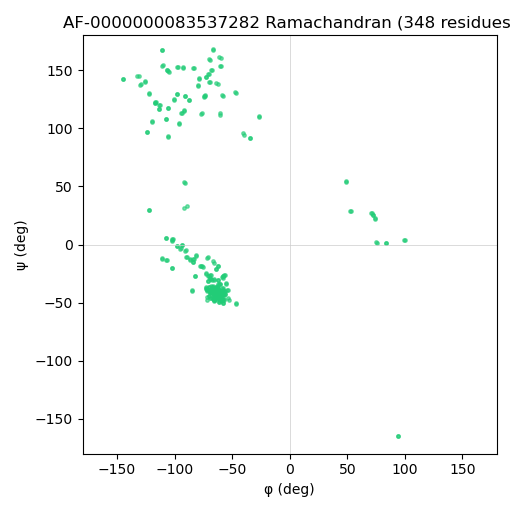 ALA B 1 104 ? 8.969 -0.533 -10.219 1 91.19 104 ALA B C 1
ATOM 2265 O O . ALA B 1 104 ? 10.023 -0.778 -9.641 1 91.19 104 ALA B O 1
ATOM 2266 N N . LYS B 1 105 ? 8.836 -0.655 -11.555 1 90.81 105 LYS B N 1
ATOM 2267 C CA . LYS B 1 105 ? 9.93 -1.182 -12.359 1 90.81 105 LYS B CA 1
ATOM 2268 C C . LYS B 1 105 ? 11.164 -0.285 -12.273 1 90.81 105 LYS B C 1
ATOM 2270 O O . LYS B 1 105 ? 12.273 -0.717 -12.586 1 90.81 105 LYS B O 1
ATOM 2275 N N . LEU B 1 106 ? 10.961 0.953 -11.836 1 94.88 106 LEU B N 1
ATOM 2276 C CA . LEU B 1 106 ? 12.062 1.905 -11.773 1 94.88 106 LEU B CA 1
ATOM 2277 C C . LEU B 1 106 ? 12.758 1.834 -10.414 1 94.88 106 LEU B C 1
ATOM 2279 O O . LEU B 1 106 ? 13.828 2.418 -10.234 1 94.88 106 LEU B O 1
ATOM 2283 N N . HIS B 1 107 ? 12.195 1.14 -9.461 1 94.56 107 HIS B N 1
ATOM 2284 C CA . HIS B 1 107 ? 12.789 1.03 -8.141 1 94.56 107 HIS B CA 1
ATOM 2285 C C . HIS B 1 107 ? 13.781 -0.13 -8.07 1 94.56 107 HIS B C 1
ATOM 2287 O O . HIS B 1 107 ? 13.445 -1.259 -8.438 1 94.56 107 HIS B O 1
ATOM 2293 N N . GLN B 1 108 ? 14.945 0.17 -7.695 1 93.5 108 GLN B N 1
ATOM 2294 C CA . GLN B 1 108 ? 16 -0.821 -7.523 1 93.5 108 GLN B CA 1
ATOM 2295 C C . GLN B 1 108 ? 16.578 -0.771 -6.109 1 93.5 108 GLN B C 1
ATOM 2297 O O . GLN B 1 108 ? 17.531 -0.041 -5.848 1 93.5 108 GLN B O 1
ATOM 2302 N N . PRO B 1 109 ? 16.078 -1.658 -5.262 1 90.44 109 PRO B N 1
ATOM 2303 C CA . PRO B 1 109 ? 16.469 -1.616 -3.85 1 90.44 109 PRO B CA 1
ATOM 2304 C C . PRO B 1 109 ? 17.984 -1.754 -3.654 1 90.44 109 PRO B C 1
ATOM 2306 O O . PRO B 1 109 ? 18.531 -1.229 -2.684 1 90.44 109 PRO B O 1
ATOM 2309 N N . ASN B 1 110 ? 18.609 -2.359 -4.512 1 90.56 110 ASN B N 1
ATOM 2310 C CA . ASN B 1 110 ? 20.047 -2.576 -4.367 1 90.56 110 ASN B CA 1
ATOM 2311 C C . ASN B 1 110 ? 20.844 -1.372 -4.852 1 90.56 110 ASN B C 1
ATOM 2313 O O . ASN B 1 110 ? 22.031 -1.253 -4.559 1 90.56 110 ASN B O 1
ATOM 2317 N N . LYS B 1 111 ? 20.281 -0.503 -5.559 1 91.12 111 LYS B N 1
ATOM 2318 C CA . LYS B 1 111 ? 21 0.616 -6.152 1 91.12 111 LYS B CA 1
ATOM 2319 C C . LYS B 1 111 ? 20.609 1.937 -5.5 1 91.12 111 LYS B C 1
ATOM 2321 O O . LYS B 1 111 ? 21.203 2.977 -5.773 1 91.12 111 LYS B O 1
ATOM 2326 N N . THR B 1 112 ? 19.578 1.949 -4.727 1 88.94 112 THR B N 1
ATOM 2327 C CA . THR B 1 112 ? 19.094 3.186 -4.121 1 88.94 112 THR B CA 1
ATOM 2328 C C . THR B 1 112 ? 18.984 3.043 -2.604 1 88.94 112 THR B C 1
ATOM 2330 O O . THR B 1 112 ? 18.578 1.996 -2.1 1 88.94 112 THR B O 1
ATOM 2333 N N . LEU B 1 113 ? 19.375 4.121 -1.949 1 90.62 113 LEU B N 1
ATOM 2334 C CA . LEU B 1 113 ? 19.203 4.137 -0.499 1 90.62 113 LEU B CA 1
ATOM 2335 C C . LEU B 1 113 ? 17.75 4.309 -0.113 1 90.62 113 LEU B C 1
ATOM 2337 O O . LEU B 1 113 ? 17.062 5.215 -0.609 1 90.62 113 LEU B O 1
ATOM 2341 N N . GLN B 1 114 ? 17.312 3.449 0.714 1 93 114 GLN B N 1
ATOM 2342 C CA . GLN B 1 114 ? 15.906 3.418 1.099 1 93 114 GLN B CA 1
ATOM 2343 C C . GLN B 1 114 ? 15.461 4.762 1.662 1 93 114 GLN B C 1
ATOM 2345 O O . GLN B 1 114 ? 14.367 5.242 1.347 1 93 114 GLN B O 1
ATOM 2350 N N . HIS B 1 115 ? 16.406 5.379 2.555 1 92.19 115 HIS B N 1
ATOM 2351 C CA . HIS B 1 115 ? 16.016 6.617 3.213 1 92.19 115 HIS B CA 1
ATOM 2352 C C . HIS B 1 115 ? 15.852 7.75 2.205 1 92.19 115 HIS B C 1
ATOM 2354 O O . HIS B 1 115 ? 15 8.625 2.379 1 92.19 115 HIS B O 1
ATOM 2360 N N . VAL B 1 116 ? 16.578 7.723 1.141 1 94.31 116 VAL B N 1
ATOM 2361 C CA . VAL B 1 116 ? 16.5 8.766 0.122 1 94.31 116 VAL B CA 1
ATOM 2362 C C . VAL B 1 116 ? 15.188 8.625 -0.651 1 94.31 116 VAL B C 1
ATOM 2364 O O . VAL B 1 116 ? 14.539 9.625 -0.984 1 94.31 116 VAL B O 1
ATOM 2367 N N . VAL B 1 117 ? 14.766 7.418 -0.916 1 95 117 VAL B N 1
ATOM 2368 C CA . VAL B 1 117 ? 13.492 7.16 -1.586 1 95 117 VAL B CA 1
ATOM 2369 C C . VAL B 1 117 ? 12.344 7.68 -0.726 1 95 117 VAL B C 1
ATOM 2371 O O . VAL B 1 117 ? 11.438 8.344 -1.229 1 95 117 VAL B O 1
ATOM 2374 N N . LEU B 1 118 ? 12.477 7.398 0.517 1 93.81 118 LEU B N 1
ATOM 2375 C CA . LEU B 1 118 ? 11.453 7.852 1.459 1 93.81 118 LEU B CA 1
ATOM 2376 C C . LEU B 1 118 ? 11.398 9.375 1.502 1 93.81 118 LEU B C 1
ATOM 2378 O O . LEU B 1 118 ? 10.312 9.961 1.509 1 93.81 118 LEU B O 1
ATOM 2382 N N . GLN B 1 119 ? 12.516 9.961 1.519 1 93.31 119 GLN B N 1
ATOM 2383 C CA . GLN B 1 119 ? 12.594 11.422 1.522 1 93.31 119 GLN B CA 1
ATOM 2384 C C . GLN B 1 119 ? 11.945 12.008 0.272 1 93.31 119 GLN B C 1
ATOM 2386 O O . GLN B 1 119 ? 11.195 12.984 0.357 1 93.31 119 GLN B O 1
ATOM 2391 N N . ALA B 1 120 ? 12.234 11.461 -0.793 1 94.88 120 ALA B N 1
ATOM 2392 C CA . ALA B 1 120 ? 11.672 11.953 -2.049 1 94.88 120 ALA B CA 1
ATOM 2393 C C . ALA B 1 120 ? 10.148 11.797 -2.064 1 94.88 120 ALA B C 1
ATOM 2395 O O . ALA B 1 120 ? 9.438 12.711 -2.479 1 94.88 120 ALA B O 1
ATOM 2396 N N . LEU B 1 121 ? 9.719 10.688 -1.601 1 93.81 121 LEU B N 1
ATOM 2397 C CA . LEU B 1 121 ? 8.289 10.414 -1.55 1 93.81 121 LEU B CA 1
ATOM 2398 C C . LEU B 1 121 ? 7.566 11.445 -0.698 1 93.81 121 LEU B C 1
ATOM 2400 O O . LEU B 1 121 ? 6.598 12.07 -1.152 1 93.81 121 LEU B O 1
ATOM 2404 N N . PHE B 1 122 ? 8.062 11.695 0.395 1 89.25 122 PHE B N 1
ATOM 2405 C CA . PHE B 1 122 ? 7.34 12.555 1.327 1 89.25 122 PHE B CA 1
ATOM 2406 C C . PHE B 1 122 ? 7.562 14.023 0.991 1 89.25 122 PHE B C 1
ATOM 2408 O O . PHE B 1 122 ? 6.703 14.867 1.263 1 89.25 122 PHE B O 1
ATOM 2415 N N . TYR B 1 123 ? 8.68 14.359 0.375 1 90.81 123 TYR B N 1
ATOM 2416 C CA . TYR B 1 123 ? 8.828 15.703 -0.179 1 90.81 123 TYR B CA 1
ATOM 2417 C C . TYR B 1 123 ? 7.723 16.016 -1.177 1 90.81 123 TYR B C 1
ATOM 2419 O O . TYR B 1 123 ? 7.078 17.062 -1.095 1 90.81 123 TYR B O 1
ATOM 2427 N N . LEU B 1 124 ? 7.473 15.094 -2.07 1 91.19 124 LEU B N 1
ATOM 2428 C CA . LEU B 1 124 ? 6.48 15.281 -3.121 1 91.19 124 LEU B CA 1
ATOM 2429 C C . LEU B 1 124 ? 5.066 15.227 -2.553 1 91.19 124 LEU B C 1
ATOM 2431 O O . LEU B 1 124 ? 4.203 16.016 -2.941 1 91.19 124 LEU B O 1
ATOM 2435 N N . LEU B 1 125 ? 4.848 14.336 -1.641 1 88.88 125 LEU B N 1
ATOM 2436 C CA . LEU B 1 125 ? 3.527 14.227 -1.031 1 88.88 125 LEU B CA 1
ATOM 2437 C C . LEU B 1 125 ? 3.18 15.492 -0.251 1 88.88 125 LEU B C 1
ATOM 2439 O O . LEU B 1 125 ? 2.045 15.969 -0.313 1 88.88 125 LEU B O 1
ATOM 2443 N N . ASP B 1 126 ? 4.152 16 0.448 1 83.81 126 ASP B N 1
ATOM 2444 C CA . ASP B 1 126 ? 3.943 17.234 1.196 1 83.81 126 ASP B CA 1
ATOM 2445 C C . ASP B 1 126 ? 3.547 18.375 0.266 1 83.81 126 ASP B C 1
ATOM 2447 O O . ASP B 1 126 ? 2.691 19.203 0.608 1 83.81 126 ASP B O 1
ATOM 2451 N N . GLN B 1 127 ? 4.211 18.438 -0.805 1 84.94 127 GLN B N 1
ATOM 2452 C CA . GLN B 1 127 ? 3.877 19.484 -1.779 1 84.94 127 GLN B CA 1
ATOM 2453 C C . GLN B 1 127 ? 2.473 19.266 -2.34 1 84.94 127 GLN B C 1
ATOM 2455 O O . GLN B 1 127 ? 1.729 20.234 -2.531 1 84.94 127 GLN B O 1
ATOM 2460 N N . ALA B 1 128 ? 2.111 18.094 -2.547 1 86.06 128 ALA B N 1
ATOM 2461 C CA . ALA B 1 128 ? 0.807 17.781 -3.121 1 86.06 128 ALA B CA 1
ATOM 2462 C C . ALA B 1 128 ? -0.32 18.156 -2.166 1 86.06 128 ALA B C 1
ATOM 2464 O O . ALA B 1 128 ? -1.349 18.688 -2.592 1 86.06 128 ALA B O 1
ATOM 2465 N N . ILE B 1 129 ? -0.117 17.938 -0.946 1 80.5 129 ILE B N 1
ATOM 2466 C CA . ILE B 1 129 ? -1.197 18.125 0.018 1 80.5 129 ILE B CA 1
ATOM 2467 C C . ILE B 1 129 ? -1.33 19.594 0.374 1 80.5 129 ILE B C 1
ATOM 2469 O O . ILE B 1 129 ? -2.322 20.016 0.981 1 80.5 129 ILE B O 1
ATOM 2473 N N . GLU B 1 130 ? -0.352 20.391 -0.06 1 78.25 130 GLU B N 1
ATOM 2474 C CA . GLU B 1 130 ? -0.421 21.828 0.201 1 78.25 130 GLU B CA 1
ATOM 2475 C C . GLU B 1 130 ? -1.478 22.5 -0.673 1 78.25 130 GLU B C 1
ATOM 2477 O O . GLU B 1 130 ? -2.029 23.547 -0.303 1 78.25 130 GLU B O 1
ATOM 2482 N N . SER B 1 131 ? -1.732 21.891 -1.734 1 80.25 131 SER B N 1
ATOM 2483 C CA . SER B 1 131 ? -2.729 22.469 -2.633 1 80.25 131 SER B CA 1
ATOM 2484 C C . SER B 1 131 ? -4.129 22.375 -2.039 1 80.25 131 SER B C 1
ATOM 2486 O O . SER B 1 131 ? -4.492 21.359 -1.448 1 80.25 131 SER B O 1
ATOM 2488 N N . PHE B 1 132 ? -4.867 23.453 -2.242 1 77.12 132 PHE B N 1
ATOM 2489 C CA . PHE B 1 132 ? -6.238 23.5 -1.747 1 77.12 132 PHE B CA 1
ATOM 2490 C C . PHE B 1 132 ? -7.082 22.391 -2.389 1 77.12 132 PHE B C 1
ATOM 2492 O O . PHE B 1 132 ? -7.891 21.75 -1.715 1 77.12 132 PHE B O 1
ATOM 2499 N N . GLU B 1 133 ? -6.863 22.219 -3.635 1 83.56 133 GLU B N 1
ATOM 2500 C CA . GLU B 1 133 ? -7.629 21.219 -4.375 1 83.56 133 GLU B CA 1
ATOM 2501 C C . GLU B 1 133 ? -7.363 19.812 -3.834 1 83.56 133 GLU B C 1
ATOM 2503 O O . GLU B 1 133 ? -8.289 19.016 -3.699 1 83.56 133 GLU B O 1
ATOM 2508 N N . THR B 1 134 ? -6.207 19.516 -3.496 1 83.75 134 THR B N 1
ATOM 2509 C CA . THR B 1 134 ? -5.855 18.203 -2.932 1 83.75 134 THR B CA 1
ATOM 2510 C C . THR B 1 134 ? -6.445 18.047 -1.534 1 83.75 134 THR B C 1
ATOM 2512 O O . THR B 1 134 ? -6.953 16.984 -1.188 1 83.75 134 THR B O 1
ATOM 2515 N N . GLN B 1 135 ? -6.371 19.062 -0.799 1 75.94 135 GLN B N 1
ATOM 2516 C CA . GLN B 1 135 ? -6.93 19.031 0.547 1 75.94 135 GLN B CA 1
ATOM 2517 C C . GLN B 1 135 ? -8.43 18.75 0.512 1 75.94 135 GLN B C 1
ATOM 2519 O O . GLN B 1 135 ? -8.953 18.062 1.392 1 75.94 135 GLN B O 1
ATOM 2524 N N . ARG B 1 136 ? -9 19.266 -0.509 1 78.38 136 ARG B N 1
ATOM 2525 C CA . ARG B 1 136 ? -10.445 19.156 -0.609 1 78.38 136 ARG B CA 1
ATOM 2526 C C . ARG B 1 136 ? -10.844 17.812 -1.231 1 78.38 136 ARG B C 1
ATOM 2528 O O . ARG B 1 136 ? -11.812 17.188 -0.798 1 78.38 136 ARG B O 1
ATOM 2535 N N . ASN B 1 137 ? -10.117 17.406 -2.213 1 85.31 137 ASN B N 1
ATOM 2536 C CA . ASN B 1 137 ? -10.57 16.281 -3.027 1 85.31 137 ASN B CA 1
ATOM 2537 C C . ASN B 1 137 ? -9.773 15.016 -2.738 1 85.31 137 ASN B C 1
ATOM 2539 O O . ASN B 1 137 ? -10.125 13.93 -3.199 1 85.31 137 ASN B O 1
ATOM 2543 N N . GLY B 1 138 ? -8.695 15.141 -2.064 1 84.94 138 GLY B N 1
ATOM 2544 C CA . GLY B 1 138 ? -7.953 13.977 -1.609 1 84.94 138 GLY B CA 1
ATOM 2545 C C . GLY B 1 138 ? -6.84 13.57 -2.561 1 84.94 138 GLY B C 1
ATOM 2546 O O . GLY B 1 138 ? -6.387 14.375 -3.373 1 84.94 138 GLY B O 1
ATOM 2547 N N . LEU B 1 139 ? -6.418 12.336 -2.287 1 90.06 139 LEU B N 1
ATOM 2548 C CA . LEU B 1 139 ? -5.281 11.781 -3.014 1 90.06 139 LEU B CA 1
ATOM 2549 C C . LEU B 1 139 ? -5.609 10.406 -3.57 1 90.06 139 LEU B C 1
ATOM 2551 O O . LEU B 1 139 ? -6.281 9.609 -2.91 1 90.06 139 LEU B O 1
ATOM 2555 N N . VAL B 1 140 ? -5.168 10.164 -4.844 1 92.25 140 VAL B N 1
ATOM 2556 C CA . VAL B 1 140 ? -5.242 8.844 -5.453 1 92.25 140 VAL B CA 1
ATOM 2557 C C . VAL B 1 140 ? -3.834 8.297 -5.68 1 92.25 140 VAL B C 1
ATOM 2559 O O . VAL B 1 140 ? -3.027 8.914 -6.379 1 92.25 140 VAL B O 1
ATOM 2562 N N . PHE B 1 141 ? -3.596 7.176 -5.055 1 92.88 141 PHE B N 1
ATOM 2563 C CA . PHE B 1 141 ? -2.291 6.539 -5.199 1 92.88 141 PHE B CA 1
ATOM 2564 C C . PHE B 1 141 ? -2.34 5.438 -6.25 1 92.88 141 PHE B C 1
ATOM 2566 O O . PHE B 1 141 ? -3.221 4.574 -6.211 1 92.88 141 PHE B O 1
ATOM 2573 N N . ILE B 1 142 ? -1.445 5.508 -7.109 1 94.19 142 ILE B N 1
ATOM 2574 C CA . ILE B 1 142 ? -1.332 4.473 -8.133 1 94.19 142 ILE B CA 1
ATOM 2575 C C . ILE B 1 142 ? 0.003 3.746 -7.984 1 94.19 142 ILE B C 1
ATOM 2577 O O . ILE B 1 142 ? 1.062 4.379 -7.969 1 94.19 142 ILE B O 1
ATOM 2581 N N . TYR B 1 143 ? -0.065 2.508 -7.82 1 92.69 143 TYR B N 1
ATOM 2582 C CA . TYR B 1 143 ? 1.108 1.643 -7.828 1 92.69 143 TYR B CA 1
ATOM 2583 C C . TYR B 1 143 ? 1.164 0.812 -9.102 1 92.69 143 TYR B C 1
ATOM 2585 O O . TYR B 1 143 ? 0.409 -0.151 -9.258 1 92.69 143 TYR B O 1
ATOM 2593 N N . ASP B 1 144 ? 2.039 1.142 -9.922 1 92.5 144 ASP B N 1
ATOM 2594 C CA . ASP B 1 144 ? 2.17 0.472 -11.219 1 92.5 144 ASP B CA 1
ATOM 2595 C C . ASP B 1 144 ? 3.191 -0.661 -11.148 1 92.5 144 ASP B C 1
ATOM 2597 O O . ASP B 1 144 ? 4.398 -0.413 -11.109 1 92.5 144 ASP B O 1
ATOM 2601 N N . MET B 1 145 ? 2.812 -1.855 -11.273 1 87.81 145 MET B N 1
ATOM 2602 C CA . MET B 1 145 ? 3.688 -3.021 -11.172 1 87.81 145 MET B CA 1
ATOM 2603 C C . MET B 1 145 ? 4.012 -3.574 -12.562 1 87.81 145 MET B C 1
ATOM 2605 O O . MET B 1 145 ? 4.684 -4.598 -12.68 1 87.81 145 MET B O 1
ATOM 2609 N N . GLY B 1 146 ? 3.559 -2.906 -13.516 1 83.94 146 GLY B N 1
ATOM 2610 C CA . GLY B 1 146 ? 3.877 -3.346 -14.859 1 83.94 146 GLY B CA 1
ATOM 2611 C C . GLY B 1 146 ? 5.371 -3.402 -15.133 1 83.94 146 GLY B C 1
ATOM 2612 O O . GLY B 1 146 ? 6.09 -2.436 -14.883 1 83.94 146 GLY B O 1
ATOM 2613 N N . GLY B 1 147 ? 5.766 -4.578 -15.633 1 82.62 147 GLY B N 1
ATOM 2614 C CA . GLY B 1 147 ? 7.164 -4.723 -16.016 1 82.62 147 GLY B CA 1
ATOM 2615 C C . GLY B 1 147 ? 8.094 -4.875 -14.82 1 82.62 147 GLY B C 1
ATOM 2616 O O . GLY B 1 147 ? 9.312 -4.902 -14.977 1 82.62 147 GLY B O 1
ATOM 2617 N N . SER B 1 148 ? 7.512 -4.895 -13.617 1 84.31 148 SER B N 1
ATOM 2618 C CA . SER B 1 148 ? 8.344 -5.012 -12.422 1 84.31 148 SER B CA 1
ATOM 2619 C C . SER B 1 148 ? 8.688 -6.469 -12.133 1 84.31 148 SER B C 1
ATOM 2621 O O . SER B 1 148 ? 7.988 -7.379 -12.578 1 84.31 148 SER B O 1
ATOM 2623 N N . ALA B 1 149 ? 9.781 -6.613 -11.531 1 77.88 149 ALA B N 1
ATOM 2624 C CA . ALA B 1 149 ? 10.234 -7.918 -11.062 1 77.88 149 ALA B CA 1
ATOM 2625 C C . ALA B 1 149 ? 10.211 -7.992 -9.539 1 77.88 149 ALA B C 1
ATOM 2627 O O . ALA B 1 149 ? 9.969 -6.984 -8.867 1 77.88 149 ALA B O 1
ATOM 2628 N N . TYR B 1 150 ? 10.344 -9.156 -9.07 1 74 150 TYR B N 1
ATOM 2629 C CA . TYR B 1 150 ? 10.383 -9.375 -7.633 1 74 150 TYR B CA 1
ATOM 2630 C C . TYR B 1 150 ? 11.477 -8.531 -6.984 1 74 150 TYR B C 1
ATOM 2632 O O . TYR B 1 150 ? 11.312 -8.047 -5.863 1 74 150 TYR B O 1
ATOM 2640 N N . THR B 1 151 ? 12.516 -8.344 -7.715 1 79.56 151 THR B N 1
ATOM 2641 C CA . THR B 1 151 ? 13.672 -7.629 -7.184 1 79.56 151 THR B CA 1
ATOM 2642 C C . THR B 1 151 ? 13.367 -6.141 -7.043 1 79.56 151 THR B C 1
ATOM 2644 O O . THR B 1 151 ? 14.109 -5.414 -6.379 1 79.56 151 THR B O 1
ATOM 2647 N N . ASN B 1 152 ? 12.273 -5.727 -7.609 1 86.12 152 ASN B N 1
ATOM 2648 C CA . ASN B 1 152 ? 11.898 -4.32 -7.512 1 86.12 152 ASN B CA 1
ATOM 2649 C C . ASN B 1 152 ? 11.102 -4.035 -6.242 1 86.12 152 ASN B C 1
ATOM 2651 O O . ASN B 1 152 ? 10.93 -2.879 -5.859 1 86.12 152 ASN B O 1
ATOM 2655 N N . PHE B 1 153 ? 10.688 -5.078 -5.641 1 83.44 153 PHE B N 1
ATOM 2656 C CA . PHE B 1 153 ? 9.805 -4.898 -4.492 1 83.44 153 PHE B CA 1
ATOM 2657 C C . PHE B 1 153 ? 10.617 -4.816 -3.201 1 83.44 153 PHE B C 1
ATOM 2659 O O . PHE B 1 153 ? 11.438 -5.691 -2.918 1 83.44 153 PHE B O 1
ATOM 2666 N N . GLU B 1 154 ? 10.367 -3.811 -2.488 1 87.5 154 GLU B N 1
ATOM 2667 C CA . GLU B 1 154 ? 11.016 -3.623 -1.192 1 87.5 154 GLU B CA 1
ATOM 2668 C C . GLU B 1 154 ? 9.984 -3.559 -0.067 1 87.5 154 GLU B C 1
ATOM 2670 O O . GLU B 1 154 ? 9.367 -2.516 0.156 1 87.5 154 GLU B O 1
ATOM 2675 N N . TYR B 1 155 ? 9.945 -4.59 0.627 1 86.19 155 TYR B N 1
ATOM 2676 C CA . TYR B 1 155 ? 8.93 -4.754 1.657 1 86.19 155 TYR B CA 1
ATOM 2677 C C . TYR B 1 155 ? 9.102 -3.719 2.764 1 86.19 155 TYR B C 1
ATOM 2679 O O . TYR B 1 155 ? 8.133 -3.078 3.18 1 86.19 155 TYR B O 1
ATOM 2687 N N . ASP B 1 156 ? 10.242 -3.525 3.207 1 89.44 156 ASP B N 1
ATOM 2688 C CA . ASP B 1 156 ? 10.508 -2.613 4.316 1 89.44 156 ASP B CA 1
ATOM 2689 C C . ASP B 1 156 ? 10.141 -1.178 3.945 1 89.44 156 ASP B C 1
ATOM 2691 O O . ASP B 1 156 ? 9.609 -0.433 4.77 1 89.44 156 ASP B O 1
ATOM 2695 N N . LEU B 1 157 ? 10.422 -0.813 2.811 1 91.25 157 LEU B N 1
ATOM 2696 C CA . LEU B 1 157 ? 10.039 0.512 2.334 1 91.25 157 LEU B CA 1
ATOM 2697 C C . LEU B 1 157 ? 8.523 0.675 2.338 1 91.25 157 LEU B C 1
ATOM 2699 O O . LEU B 1 157 ? 8.008 1.676 2.838 1 91.25 157 LEU B O 1
ATOM 2703 N N . SER B 1 158 ? 7.875 -0.282 1.781 1 90.44 158 SER B N 1
ATOM 2704 C CA . SER B 1 158 ? 6.418 -0.25 1.709 1 90.44 158 SER B CA 1
ATOM 2705 C C . SER B 1 158 ? 5.797 -0.151 3.1 1 90.44 158 SER B C 1
ATOM 2707 O O . SER B 1 158 ? 4.824 0.581 3.299 1 90.44 158 SER B O 1
ATOM 2709 N N . LYS B 1 159 ? 6.379 -0.794 4.008 1 88.31 159 LYS B N 1
ATOM 2710 C CA . LYS B 1 159 ? 5.91 -0.751 5.391 1 88.31 159 LYS B CA 1
ATOM 2711 C C . LYS B 1 159 ? 6.098 0.639 5.992 1 88.31 159 LYS B C 1
ATOM 2713 O O . LYS B 1 159 ? 5.215 1.144 6.688 1 88.31 159 LYS B O 1
ATOM 2718 N N . LYS B 1 160 ? 7.191 1.147 5.793 1 87.81 160 LYS B N 1
ATOM 2719 C CA . LYS B 1 160 ? 7.473 2.48 6.316 1 87.81 160 LYS B CA 1
ATOM 2720 C C . LYS B 1 160 ? 6.527 3.52 5.715 1 87.81 160 LYS B C 1
ATOM 2722 O O . LYS B 1 160 ? 6.043 4.406 6.422 1 87.81 160 LYS B O 1
ATOM 2727 N N . ILE B 1 161 ? 6.332 3.398 4.465 1 87.94 161 ILE B N 1
ATOM 2728 C CA . ILE B 1 161 ? 5.41 4.305 3.791 1 87.94 161 ILE B CA 1
ATOM 2729 C C . ILE B 1 161 ? 4.023 4.188 4.418 1 87.94 161 ILE B C 1
ATOM 2731 O O . ILE B 1 161 ? 3.391 5.195 4.734 1 87.94 161 ILE B O 1
ATOM 2735 N N . LEU B 1 162 ? 3.617 3.004 4.602 1 86.94 162 LEU B N 1
ATOM 2736 C CA . LEU B 1 162 ? 2.309 2.752 5.199 1 86.94 162 LEU B CA 1
ATOM 2737 C C . LEU B 1 162 ? 2.215 3.373 6.586 1 86.94 162 LEU B C 1
ATOM 2739 O O . LEU B 1 162 ? 1.196 3.973 6.938 1 86.94 162 LEU B O 1
ATOM 2743 N N . HIS B 1 163 ? 3.242 3.248 7.258 1 83.44 163 HIS B N 1
ATOM 2744 C CA . HIS B 1 163 ? 3.271 3.793 8.609 1 83.44 163 HIS B CA 1
ATOM 2745 C C . HIS B 1 163 ? 3.174 5.312 8.594 1 83.44 163 HIS B C 1
ATOM 2747 O O . HIS B 1 163 ? 2.436 5.902 9.391 1 83.44 163 HIS B O 1
ATOM 2753 N N . LEU B 1 164 ? 3.941 5.809 7.801 1 79.5 164 LEU B N 1
ATOM 2754 C CA . LEU B 1 164 ? 3.959 7.262 7.711 1 79.5 164 LEU B CA 1
ATOM 2755 C C . LEU B 1 164 ? 2.613 7.793 7.223 1 79.5 164 LEU B C 1
ATOM 2757 O O . LEU B 1 164 ? 2.15 8.836 7.688 1 79.5 164 LEU B O 1
ATOM 2761 N N . LEU B 1 165 ? 1.992 7.062 6.34 1 78 165 LEU B N 1
ATOM 2762 C CA . LEU B 1 165 ? 0.675 7.457 5.852 1 78 165 LEU B CA 1
ATOM 2763 C C . LEU B 1 165 ? -0.371 7.336 6.953 1 78 165 LEU B C 1
ATOM 2765 O O . LEU B 1 165 ? -1.303 8.141 7.023 1 78 165 LEU B O 1
ATOM 2769 N N . LYS B 1 166 ? -0.212 6.391 7.715 1 77 166 LYS B N 1
ATOM 2770 C CA . LYS B 1 166 ? -1.12 6.223 8.844 1 77 166 LYS B CA 1
ATOM 2771 C C . LYS B 1 166 ? -1.03 7.406 9.805 1 77 166 LYS B C 1
ATOM 2773 O O . LYS B 1 166 ? -2.053 7.977 10.195 1 77 166 LYS B O 1
ATOM 2778 N N . VAL B 1 167 ? 0.169 7.738 10.062 1 70.38 167 VAL B N 1
ATOM 2779 C CA . VAL B 1 167 ? 0.4 8.805 11.023 1 70.38 167 VAL B CA 1
ATOM 2780 C C . VAL B 1 167 ? -0.017 10.148 10.422 1 70.38 167 VAL B C 1
ATOM 2782 O O . VAL B 1 167 ? -0.552 11.008 11.117 1 70.38 167 VAL B O 1
ATOM 2785 N N . GLY B 1 168 ? 0.134 10.211 9.156 1 70.81 168 GLY B N 1
ATOM 2786 C CA . GLY B 1 168 ? -0.173 11.461 8.484 1 70.81 168 GLY B CA 1
ATOM 2787 C C . GLY B 1 168 ? -1.514 11.445 7.773 1 70.81 168 GLY B C 1
ATOM 2788 O O . GLY B 1 168 ? -1.841 12.367 7.023 1 70.81 168 GLY B O 1
ATOM 2789 N N . HIS B 1 169 ? -2.184 10.367 7.961 1 66.19 169 HIS B N 1
ATOM 2790 C CA . HIS B 1 169 ? -3.406 10.141 7.199 1 66.19 169 HIS B CA 1
ATOM 2791 C C . HIS B 1 169 ? -4.289 11.383 7.191 1 66.19 169 HIS B C 1
ATOM 2793 O O . HIS B 1 169 ? -4.816 11.766 6.148 1 66.19 169 HIS B O 1
ATOM 2799 N N . THR B 1 170 ? -4.465 11.805 8.281 1 63.22 170 THR B N 1
ATOM 2800 C CA . THR B 1 170 ? -5.355 12.953 8.422 1 63.22 170 THR B CA 1
ATOM 2801 C C . THR B 1 170 ? -4.859 14.125 7.582 1 63.22 170 THR B C 1
ATOM 2803 O O . THR B 1 170 ? -5.656 14.953 7.133 1 63.22 170 THR B O 1
ATOM 2806 N N . LEU B 1 171 ? -3.6 14.109 7.438 1 62.31 171 LEU B N 1
ATOM 2807 C CA . LEU B 1 171 ? -3.02 15.195 6.652 1 6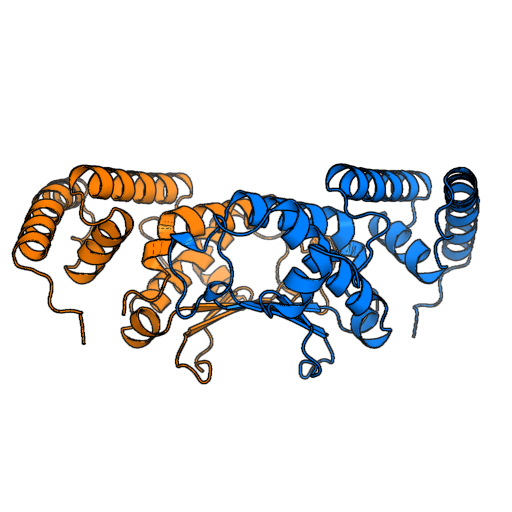2.31 171 LEU B CA 1
ATOM 2808 C C . LEU B 1 171 ? -3.232 14.961 5.16 1 62.31 171 LEU B C 1
ATOM 2810 O O . LEU B 1 171 ? -3.195 15.906 4.367 1 62.31 171 LEU B O 1
ATOM 2814 N N . PHE B 1 172 ? -3.516 13.711 4.879 1 59.12 172 PHE B N 1
ATOM 2815 C CA . PHE B 1 172 ? -3.59 13.336 3.471 1 59.12 172 PHE B CA 1
ATOM 2816 C C . PHE B 1 172 ? -5.039 13.219 3.018 1 59.12 172 PHE B C 1
ATOM 2818 O O . PHE B 1 172 ? -5.316 13.133 1.82 1 59.12 172 PHE B O 1
ATOM 2825 N N . THR B 1 173 ? -5.969 13.047 3.898 1 60.12 173 THR B N 1
ATOM 2826 C CA . THR B 1 173 ? -7.367 12.797 3.561 1 60.12 173 THR B CA 1
ATOM 2827 C C . THR B 1 173 ? -8.156 14.102 3.5 1 60.12 173 THR B C 1
ATOM 2829 O O . THR B 1 173 ? -7.676 15.141 3.941 1 60.12 173 THR B O 1
ATOM 2832 N N . SER B 1 174 ? -9.32 14.047 2.582 1 55.22 174 SER B N 1
ATOM 2833 C CA . SER B 1 174 ? -10.219 15.18 2.359 1 55.22 174 SER B CA 1
ATOM 2834 C C . SER B 1 174 ? -10.906 15.602 3.654 1 55.22 174 SER B C 1
ATOM 2836 O O . SER B 1 174 ? -11.289 14.758 4.465 1 55.22 174 SER B O 1
ATOM 2838 N N . HIS B 1 175 ? -10.703 16.734 4.324 1 51.16 175 HIS B N 1
ATOM 2839 C CA . HIS B 1 175 ? -11.492 17.297 5.422 1 51.16 175 HIS B CA 1
ATOM 2840 C C . HIS B 1 175 ? -12.602 18.203 4.898 1 51.16 175 HIS B C 1
ATOM 2842 O O . HIS B 1 175 ? -13.242 18.922 5.672 1 51.16 175 HIS B O 1
ATOM 2848 N N . ALA B 1 176 ? -13.289 17.969 3.65 1 42.53 176 ALA B N 1
ATOM 2849 C CA . ALA B 1 176 ? -14.453 18.812 3.465 1 42.53 176 ALA B CA 1
ATOM 2850 C C . ALA B 1 176 ? -15.656 18.281 4.238 1 42.53 176 ALA B C 1
ATOM 2852 O O . ALA B 1 176 ? -15.828 17.062 4.367 1 42.53 176 ALA B O 1
#

Foldseek 3Di:
DQPPDDPLLVVLLVVLQVVVVVVCVVVVHDGDDSVRSSLLCVVVVSPSVNSNVLVVVLVVLCVVLVLPPDDCVDPPLVVLLVLVQWDWDPDADPQQAIEIEGELQSAAPVVDDLSSNVNSNVVRLVVRLPDPSNLARFYHYHYHCPPHDPRSDDPVSVVSVVVSCVSCVSSGGHPD/DQPPDDPLLVVLLVVLQVVVVVVCVVVVHDGDDSVRSSLLCVVVVSPSVNSNVLVVVLVVLCVVLVLPPDDCVDPPLVVLLVLVQWDWDPDADPQQAIEIEGELQSAAPVVDDLSSNVNSNVVRLVVRLPDPSNLARFYHYHYHCPPHDPRSDDPVSVVSVVVSCVSCVSSGGHPD

InterPro domains:
  IPR001251 CRAL-TRIO lipid binding domain [PF00650] (84-166)
  IPR001251 CRAL-TRIO lipid binding domain [cd00170] (82-165)
  IPR036273 CRAL/TRIO, N-terminal domain superfamily [SSF46938] (4-72)
  IPR036865 CRAL-TRIO lipid binding domain superfamily [G3DSA:3.40.525.10] (68-169)
  IPR036865 CRAL-TRIO lipid binding domain superfamily [SSF52087] (77-165)